Protein AF-0000000068842018 (afdb_homodimer)

Structure (mmCIF, N/CA/C/O backbone):
data_AF-0000000068842018-model_v1
#
loop_
_entity.id
_entity.type
_entity.pdbx_description
1 polymer 'Nudix hydrolase domain-containing protein'
#
loop_
_atom_site.group_PDB
_atom_site.id
_atom_site.type_symbol
_atom_site.label_atom_id
_atom_site.label_alt_id
_atom_site.label_comp_id
_atom_site.label_asym_id
_atom_site.label_entity_id
_atom_site.label_seq_id
_atom_site.pdbx_PDB_ins_code
_atom_site.Cartn_x
_atom_site.Cartn_y
_atom_site.Cartn_z
_atom_site.occupancy
_atom_site.B_iso_or_equiv
_atom_site.auth_seq_id
_atom_site.auth_comp_id
_atom_site.auth_asym_id
_atom_site.auth_atom_id
_atom_site.pdbx_PDB_model_num
ATOM 1 N N . MET A 1 1 ? 6.703 24.625 17.688 1 82.5 1 MET A N 1
ATOM 2 C CA . MET A 1 1 ? 7.137 23.875 16.5 1 82.5 1 MET A CA 1
ATOM 3 C C . MET A 1 1 ? 8.367 24.531 15.867 1 82.5 1 MET A C 1
ATOM 5 O O . MET A 1 1 ? 9.367 23.859 15.617 1 82.5 1 MET A O 1
ATOM 9 N N . HIS A 1 2 ? 8.383 25.844 15.82 1 83.31 2 HIS A N 1
ATOM 10 C CA . HIS A 1 2 ? 9.5 26.547 15.18 1 83.31 2 HIS A CA 1
ATOM 11 C C . HIS A 1 2 ? 10.789 26.375 15.984 1 83.31 2 HIS A C 1
ATOM 13 O O . HIS A 1 2 ? 11.852 26.125 15.414 1 83.31 2 HIS A O 1
ATOM 19 N N . SER A 1 3 ? 10.633 26.516 17.219 1 87.94 3 SER A N 1
ATOM 20 C CA . SER A 1 3 ? 11.805 26.359 18.062 1 87.94 3 SER A CA 1
ATOM 21 C C . SER A 1 3 ? 12.367 24.938 17.984 1 87.94 3 SER A C 1
ATOM 23 O O . SER A 1 3 ? 13.586 24.75 17.953 1 87.94 3 SER A O 1
ATOM 25 N N . ALA A 1 4 ? 11.531 23.984 17.969 1 87.69 4 ALA A N 1
ATOM 26 C CA . ALA A 1 4 ? 11.953 22.594 17.875 1 87.69 4 ALA A CA 1
ATOM 27 C C . ALA A 1 4 ? 12.664 22.328 16.547 1 87.69 4 ALA A C 1
ATOM 29 O O . ALA A 1 4 ? 13.711 21.672 16.516 1 87.69 4 ALA A O 1
ATOM 30 N N . LEU A 1 5 ? 12.195 22.875 15.523 1 88.38 5 LEU A N 1
ATOM 31 C CA . LEU A 1 5 ? 12.773 22.688 14.195 1 88.38 5 LEU A CA 1
ATOM 32 C C . LEU A 1 5 ? 14.18 23.281 14.133 1 88.38 5 LEU A C 1
ATOM 34 O O . LEU A 1 5 ? 15.086 22.672 13.547 1 88.38 5 LEU A O 1
ATOM 38 N N . GLN A 1 6 ? 14.281 24.422 14.75 1 88.69 6 GLN A N 1
ATOM 39 C CA . GLN A 1 6 ? 15.602 25.047 14.805 1 88.69 6 GLN A CA 1
ATOM 40 C C . GLN A 1 6 ? 16.578 24.188 15.594 1 88.69 6 GLN A C 1
ATOM 42 O O . GLN A 1 6 ? 17.734 24.016 15.195 1 88.69 6 GLN A O 1
ATOM 47 N N . ALA A 1 7 ? 16.047 23.703 16.656 1 91.25 7 ALA A N 1
ATOM 48 C CA . ALA A 1 7 ? 16.891 22.844 17.5 1 91.25 7 ALA A CA 1
ATOM 49 C C . ALA A 1 7 ? 17.312 21.578 16.75 1 91.25 7 ALA A C 1
ATOM 51 O O . ALA A 1 7 ? 18.453 21.141 16.859 1 91.25 7 ALA A O 1
ATOM 52 N N . TRP A 1 8 ? 16.469 21.047 16 1 90.06 8 TRP A N 1
ATOM 53 C CA . TRP A 1 8 ? 16.766 19.828 15.242 1 90.06 8 TRP A CA 1
ATOM 54 C C . TRP A 1 8 ? 17.766 20.109 14.125 1 90.06 8 TRP A C 1
ATOM 56 O O . TRP A 1 8 ? 18.688 19.344 13.906 1 90.06 8 TRP A O 1
ATOM 66 N N . GLU A 1 9 ? 17.547 21.172 13.477 1 88.31 9 GLU A N 1
ATOM 67 C CA . GLU A 1 9 ? 18.5 21.578 12.438 1 88.31 9 GLU A CA 1
ATOM 68 C C . GLU A 1 9 ? 19.891 21.781 13.023 1 88.31 9 GLU A C 1
ATOM 70 O O . GLU A 1 9 ? 20.875 21.344 12.438 1 88.31 9 GLU A O 1
ATOM 75 N N . GLY A 1 10 ? 19.922 22.438 14.086 1 89.69 10 GLY A N 1
ATOM 76 C CA . GLY A 1 10 ? 21.188 22.672 14.766 1 89.69 10 GLY A CA 1
ATOM 77 C C . GLY A 1 10 ? 21.859 21.391 15.211 1 89.69 10 GLY A C 1
ATOM 78 O O . GLY A 1 10 ? 23.094 21.312 15.25 1 89.69 10 GLY A O 1
ATOM 79 N N . ALA A 1 11 ? 21.078 20.391 15.523 1 93 11 ALA A N 1
ATOM 80 C CA . ALA A 1 11 ? 21.578 19.094 15.984 1 93 11 ALA A CA 1
ATOM 81 C C . ALA A 1 11 ? 21.969 18.203 14.805 1 93 11 ALA A C 1
ATOM 83 O O . ALA A 1 11 ? 22.359 17.047 14.984 1 93 11 ALA A O 1
ATOM 84 N N . GLY A 1 12 ? 21.719 18.688 13.586 1 91.38 12 GLY A N 1
ATOM 85 C CA . GLY A 1 12 ? 22.156 17.969 12.391 1 91.38 12 GLY A CA 1
ATOM 86 C C . GLY A 1 12 ? 21.125 17 11.867 1 91.38 12 GLY A C 1
ATOM 87 O O . GLY A 1 12 ? 21.453 16.125 11.047 1 91.38 12 GLY A O 1
ATOM 88 N N . LYS A 1 13 ? 20 17.141 12.477 1 92.38 13 LYS A N 1
ATOM 89 C CA . LYS A 1 13 ? 18.938 16.297 11.938 1 92.38 13 LYS A CA 1
ATOM 90 C C . LYS A 1 13 ? 18.562 16.734 10.523 1 92.38 13 LYS A C 1
ATOM 92 O O . LYS A 1 13 ? 18.562 17.922 10.211 1 92.38 13 LYS A O 1
ATOM 97 N N . ARG A 1 14 ? 18.266 15.773 9.641 1 93.19 14 ARG A N 1
ATOM 98 C CA . ARG A 1 14 ? 17.922 16.078 8.258 1 93.19 14 ARG A CA 1
ATOM 99 C C . ARG A 1 14 ? 16.453 15.789 7.977 1 93.19 14 ARG A C 1
ATOM 101 O O . ARG A 1 14 ? 15.781 16.578 7.301 1 93.19 14 ARG A O 1
ATOM 108 N N . GLY A 1 15 ? 15.922 14.703 8.484 1 95.75 15 GLY A N 1
ATOM 109 C CA . GLY A 1 15 ? 14.523 14.336 8.32 1 95.75 15 GLY A CA 1
ATOM 110 C C . GLY A 1 15 ? 13.773 14.25 9.641 1 95.75 15 GLY A C 1
ATOM 111 O O . GLY A 1 15 ? 14.25 13.617 10.586 1 95.75 15 GLY A O 1
ATOM 112 N N . VAL A 1 16 ? 12.641 14.922 9.703 1 95.19 16 VAL A N 1
ATOM 113 C CA . VAL A 1 16 ? 11.828 14.93 10.914 1 95.19 16 VAL A CA 1
ATOM 114 C C . VAL A 1 16 ? 10.477 14.258 10.641 1 95.19 16 VAL A C 1
ATOM 116 O O . VAL A 1 16 ? 9.82 14.562 9.641 1 95.19 16 VAL A O 1
ATOM 119 N N . TRP A 1 17 ? 10.148 13.344 11.531 1 95.81 17 TRP A N 1
ATOM 120 C CA . TRP A 1 17 ? 8.867 12.648 11.461 1 95.81 17 TRP A CA 1
ATOM 121 C C . TRP A 1 17 ? 7.938 13.102 12.586 1 95.81 17 TRP A C 1
ATOM 123 O O . TRP A 1 17 ? 8.359 13.234 13.734 1 95.81 17 TRP A O 1
ATOM 133 N N . LEU A 1 18 ? 6.734 13.391 12.219 1 96.25 18 LEU A N 1
ATOM 134 C CA . LEU A 1 18 ? 5.719 13.797 13.18 1 96.25 18 LEU A CA 1
ATOM 135 C C . LEU A 1 18 ? 4.473 12.922 13.055 1 96.25 18 LEU A C 1
ATOM 137 O O . LEU A 1 18 ? 3.795 12.953 12.023 1 96.25 18 LEU A O 1
ATOM 141 N N . ARG A 1 19 ? 4.211 12.18 14.086 1 97.19 19 ARG A N 1
ATOM 142 C CA . ARG A 1 19 ? 3.002 11.367 14.141 1 97.19 19 ARG A CA 1
ATOM 143 C C . ARG A 1 19 ? 1.928 12.031 14.992 1 97.19 19 ARG A C 1
ATOM 145 O O . ARG A 1 19 ? 2.129 12.266 16.188 1 97.19 19 ARG A O 1
ATOM 152 N N . LEU A 1 20 ? 0.824 12.305 14.391 1 97.25 20 LEU A N 1
ATOM 153 C CA . LEU A 1 20 ? -0.302 12.898 15.102 1 97.25 20 LEU A CA 1
ATOM 154 C C . LEU A 1 20 ? -1.456 11.914 15.219 1 97.25 20 LEU A C 1
ATOM 156 O O . LEU A 1 20 ? -2.039 11.508 14.211 1 97.25 20 LEU A O 1
ATOM 160 N N . PRO A 1 21 ? -1.79 11.516 16.469 1 97.19 21 PRO A N 1
ATOM 161 C CA . PRO A 1 21 ? -3.006 10.703 16.609 1 97.19 21 PRO A CA 1
ATOM 162 C C . PRO A 1 21 ? -4.246 11.414 16.062 1 97.19 21 PRO A C 1
ATOM 164 O O . PRO A 1 21 ? -4.266 12.641 15.961 1 97.19 21 PRO A O 1
ATOM 167 N N . ALA A 1 22 ? -5.195 10.617 15.734 1 95.62 22 ALA A N 1
ATOM 168 C CA . ALA A 1 22 ? -6.418 11.172 15.156 1 95.62 22 ALA A CA 1
ATOM 169 C C . ALA A 1 22 ? -7.016 12.234 16.078 1 95.62 22 ALA A C 1
ATOM 171 O O . ALA A 1 22 ? -7.566 13.234 15.602 1 95.62 22 ALA A O 1
ATOM 172 N N . GLU A 1 23 ? -6.863 12.117 17.344 1 96.38 23 GLU A N 1
ATOM 173 C CA . GLU A 1 23 ? -7.426 13.039 18.312 1 96.38 23 GLU A CA 1
ATOM 174 C C . GLU A 1 23 ? -6.688 14.375 18.297 1 96.38 23 GLU A C 1
ATOM 176 O O . GLU A 1 23 ? -7.191 15.375 18.812 1 96.38 23 GLU A O 1
ATOM 181 N N . ALA A 1 24 ? -5.582 14.422 17.672 1 97.12 24 ALA A N 1
ATOM 182 C CA . ALA A 1 24 ? -4.77 15.633 17.641 1 97.12 24 ALA A CA 1
ATOM 183 C C . ALA A 1 24 ? -4.938 16.359 16.297 1 97.12 24 ALA A C 1
ATOM 185 O O . ALA A 1 24 ? -4.047 17.094 15.875 1 97.12 24 ALA A O 1
ATOM 186 N N . HIS A 1 25 ? -6.082 16.172 15.68 1 96 25 HIS A N 1
ATOM 187 C CA . HIS A 1 25 ? -6.355 16.719 14.352 1 96 25 HIS A CA 1
ATOM 188 C C . HIS A 1 25 ? -6.25 18.234 14.352 1 96 25 HIS A C 1
ATOM 190 O O . HIS A 1 25 ? -5.922 18.828 13.32 1 96 25 HIS A O 1
ATOM 196 N N . ALA A 1 26 ? -6.383 18.891 15.461 1 95.94 26 ALA A N 1
ATOM 197 C CA . ALA A 1 26 ? -6.348 20.344 15.562 1 95.94 26 ALA A CA 1
ATOM 198 C C . ALA A 1 26 ? -4.941 20.875 15.305 1 95.94 26 ALA A C 1
ATOM 200 O O . ALA A 1 26 ? -4.766 22.062 15.023 1 95.94 26 ALA A O 1
ATOM 201 N N . TYR A 1 27 ? -3.957 20.031 15.359 1 96.06 27 TYR A N 1
ATOM 202 C CA . TYR A 1 27 ? -2.57 20.469 15.242 1 96.06 27 TYR A CA 1
ATOM 203 C C . TYR A 1 27 ? -2.07 20.312 13.812 1 96.06 27 TYR A C 1
ATOM 205 O O . TYR A 1 27 ? -0.955 20.734 13.492 1 96.06 27 TYR A O 1
ATOM 213 N N . VAL A 1 28 ? -2.898 19.719 12.938 1 97.38 28 VAL A N 1
ATOM 214 C CA . VAL A 1 28 ? -2.473 19.453 11.57 1 97.38 28 VAL A CA 1
ATOM 215 C C . VAL A 1 28 ? -2.174 20.766 10.859 1 97.38 28 VAL A C 1
ATOM 217 O O . VAL A 1 28 ? -1.152 20.891 10.18 1 97.38 28 VAL A O 1
ATOM 220 N N . ASP A 1 29 ? -3.033 21.766 11.047 1 95.88 29 ASP A N 1
ATOM 221 C CA . ASP A 1 29 ? -2.863 23.062 10.414 1 95.88 29 ASP A CA 1
ATOM 222 C C . ASP A 1 29 ? -1.514 23.672 10.781 1 95.88 29 ASP A C 1
ATOM 224 O O . ASP A 1 29 ? -0.748 24.078 9.898 1 95.88 29 ASP A O 1
ATOM 228 N N . ALA A 1 30 ? -1.205 23.688 12.008 1 95.62 30 ALA A N 1
ATOM 229 C CA . ALA A 1 30 ? 0.037 24.281 12.5 1 95.62 30 ALA A CA 1
ATOM 230 C C . ALA A 1 30 ? 1.251 23.516 11.961 1 95.62 30 ALA A C 1
ATOM 232 O O . ALA A 1 30 ? 2.26 24.125 11.602 1 95.62 30 ALA A O 1
ATOM 233 N N . ALA A 1 31 ? 1.196 22.219 11.93 1 96.31 31 ALA A N 1
ATOM 234 C CA . ALA A 1 31 ? 2.309 21.406 11.461 1 96.31 31 ALA A CA 1
ATOM 235 C C . ALA A 1 31 ? 2.602 21.672 9.992 1 96.31 31 ALA A C 1
ATOM 237 O O . ALA A 1 31 ? 3.756 21.875 9.609 1 96.31 31 ALA A O 1
ATOM 238 N N . VAL A 1 32 ? 1.537 21.672 9.203 1 96.25 32 VAL A N 1
ATOM 239 C CA . VAL A 1 32 ? 1.714 21.875 7.77 1 96.25 32 VAL A CA 1
ATOM 240 C C . VAL A 1 32 ? 2.201 23.297 7.512 1 96.25 32 VAL A C 1
ATOM 242 O O . VAL A 1 32 ? 3.062 23.516 6.66 1 96.25 32 VAL A O 1
ATOM 245 N N . ALA A 1 33 ? 1.687 24.219 8.25 1 94.06 33 ALA A N 1
ATOM 246 C CA . ALA A 1 33 ? 2.131 25.609 8.141 1 94.06 33 ALA A CA 1
ATOM 247 C C . ALA A 1 33 ? 3.613 25.734 8.484 1 94.06 33 ALA A C 1
ATOM 249 O O . ALA A 1 33 ? 4.305 26.609 7.953 1 94.06 33 ALA A O 1
ATOM 250 N N . ALA A 1 34 ? 4.09 24.844 9.312 1 94.38 34 ALA A N 1
ATOM 251 C CA . ALA A 1 34 ? 5.488 24.859 9.734 1 94.38 34 ALA A CA 1
ATOM 252 C C . ALA A 1 34 ? 6.371 24.141 8.719 1 94.38 34 ALA A C 1
ATOM 254 O O . ALA A 1 34 ? 7.578 23.984 8.93 1 94.38 34 ALA A O 1
ATOM 255 N N . GLY A 1 35 ? 5.746 23.594 7.668 1 93.94 35 GLY A N 1
ATOM 256 C CA . GLY A 1 35 ? 6.539 23.047 6.578 1 93.94 35 GLY A CA 1
ATO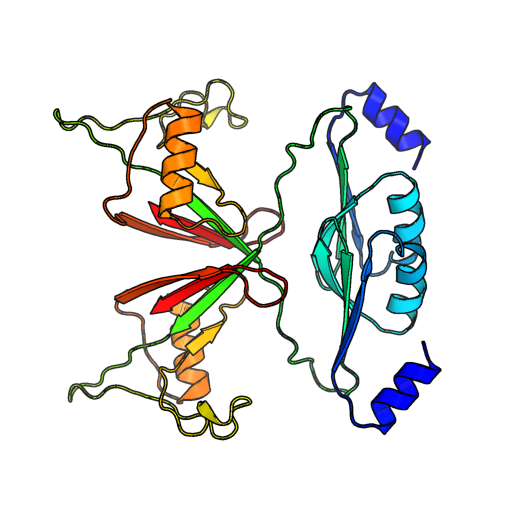M 257 C C . GLY A 1 35 ? 6.473 21.531 6.492 1 93.94 35 GLY A C 1
ATOM 258 O O . GLY A 1 35 ? 7.129 20.922 5.648 1 93.94 35 GLY A O 1
ATOM 259 N N . PHE A 1 36 ? 5.715 20.953 7.379 1 96.69 36 PHE A N 1
ATOM 260 C CA . PHE A 1 36 ? 5.551 19.5 7.285 1 96.69 36 PHE A CA 1
ATOM 261 C C . PHE A 1 36 ? 4.668 19.141 6.098 1 96.69 36 PHE A C 1
ATOM 263 O O . PHE A 1 36 ? 3.73 19.859 5.766 1 96.69 36 PHE A O 1
ATOM 270 N N . GLU A 1 37 ? 4.953 17.938 5.547 1 97 37 GLU A N 1
ATOM 271 C CA . GLU A 1 37 ? 4.18 17.391 4.438 1 97 37 GLU A CA 1
ATOM 272 C C . GLU A 1 37 ? 3.482 16.094 4.844 1 97 37 GLU A C 1
ATOM 274 O O . GLU A 1 37 ? 3.996 15.328 5.668 1 97 37 GLU A O 1
ATOM 279 N N . TYR A 1 38 ? 2.314 15.906 4.234 1 98.06 38 TYR A N 1
ATOM 280 C CA . TYR A 1 38 ? 1.652 14.625 4.449 1 98.06 38 TYR A CA 1
ATOM 281 C C . TYR A 1 38 ? 2.521 13.477 3.957 1 98.06 38 TYR A C 1
ATOM 283 O O . TYR A 1 38 ? 3.068 13.531 2.852 1 98.06 38 TYR A O 1
ATOM 291 N N . HIS A 1 39 ? 2.656 12.453 4.746 1 97.31 39 HIS A N 1
ATOM 292 C CA . HIS A 1 39 ? 3.328 11.234 4.316 1 97.31 39 HIS A CA 1
ATOM 293 C C . HIS A 1 39 ? 2.328 10.109 4.082 1 97.31 39 HIS A C 1
ATOM 295 O O . HIS A 1 39 ? 2.273 9.531 2.992 1 97.31 39 HIS A O 1
ATOM 301 N N . HIS A 1 40 ? 1.558 9.75 5.074 1 97.5 40 HIS A N 1
ATOM 302 C CA . HIS A 1 40 ? 0.47 8.781 4.996 1 97.5 40 HIS A CA 1
ATOM 303 C C . HIS A 1 40 ? -0.494 8.938 6.168 1 97.5 40 HIS A C 1
ATOM 305 O O . HIS A 1 40 ? -0.194 9.641 7.133 1 97.5 40 HIS A O 1
ATOM 311 N N . ALA A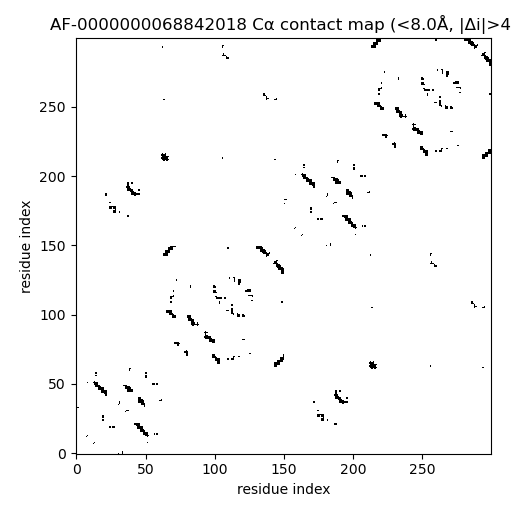 1 41 ? -1.629 8.25 6.004 1 97.75 41 ALA A N 1
ATOM 312 C CA . ALA A 1 41 ? -2.6 8.266 7.094 1 97.75 41 ALA A CA 1
ATOM 313 C C . ALA A 1 41 ? -3.301 6.918 7.227 1 97.75 41 ALA A C 1
ATOM 315 O O . ALA A 1 41 ? -3.418 6.176 6.25 1 97.75 41 ALA A O 1
ATOM 316 N N . THR A 1 42 ? -3.643 6.625 8.445 1 94.38 42 THR A N 1
ATOM 317 C CA . THR A 1 42 ? -4.574 5.559 8.797 1 94.38 42 THR A CA 1
ATOM 318 C C . THR A 1 42 ? -5.75 6.113 9.594 1 94.38 42 THR A C 1
ATOM 320 O O . THR A 1 42 ? -5.805 7.309 9.891 1 94.38 42 THR A O 1
ATOM 323 N N . ALA A 1 43 ? -6.633 5.238 9.945 1 91.62 43 ALA A N 1
ATOM 324 C CA . ALA A 1 43 ? -7.75 5.699 10.766 1 91.62 43 ALA A CA 1
ATOM 325 C C . ALA A 1 43 ? -7.258 6.25 12.102 1 91.62 43 ALA A C 1
ATOM 327 O O . ALA A 1 43 ? -7.879 7.148 12.672 1 91.62 43 ALA A O 1
ATOM 328 N N . GLY A 1 44 ? -6.09 5.875 12.5 1 92.94 44 GLY A N 1
ATOM 329 C CA . GLY A 1 44 ? -5.645 6.172 13.852 1 92.94 44 GLY A CA 1
ATOM 330 C C . GLY A 1 44 ? -4.707 7.363 13.922 1 92.94 44 GLY A C 1
ATOM 331 O O . GLY A 1 44 ? -4.543 7.965 14.984 1 92.94 44 GLY A O 1
ATOM 332 N N . TYR A 1 45 ? -4.133 7.621 12.773 1 97.06 45 TYR A N 1
ATOM 333 C CA . TYR A 1 45 ? -3.154 8.695 12.883 1 97.06 45 TYR A CA 1
ATOM 334 C C . TYR A 1 45 ? -2.809 9.266 11.516 1 97.06 45 TYR A C 1
ATOM 336 O O . TYR A 1 45 ? -3.111 8.656 10.484 1 97.06 45 TYR A O 1
ATOM 344 N N . LEU A 1 46 ? -2.303 10.414 11.547 1 98.06 46 LEU A N 1
ATOM 345 C CA . LEU A 1 46 ? -1.698 11.086 10.398 1 98.06 46 LEU A CA 1
ATOM 346 C C . LEU A 1 46 ? -0.193 11.242 10.594 1 98.06 46 LEU A C 1
ATOM 348 O O . LEU A 1 46 ? 0.255 11.75 11.617 1 98.06 46 LEU A O 1
ATOM 352 N N . GLN A 1 47 ? 0.59 10.75 9.617 1 98.25 47 GLN A N 1
ATOM 353 C CA . GLN A 1 47 ? 2.043 10.875 9.633 1 98.25 47 GLN A CA 1
ATOM 354 C C . GLN A 1 47 ? 2.514 12.008 8.734 1 98.25 47 GLN A C 1
ATOM 356 O O . GLN A 1 47 ? 2.125 12.078 7.562 1 98.25 47 GLN A O 1
ATOM 361 N N . LEU A 1 48 ? 3.344 12.891 9.289 1 97.88 48 LEU A N 1
ATOM 362 C CA . LEU A 1 48 ? 3.916 14 8.539 1 97.88 48 LEU A CA 1
ATOM 363 C C . LEU A 1 48 ? 5.441 13.945 8.555 1 97.88 48 LEU A C 1
ATOM 365 O O . LEU A 1 48 ? 6.031 13.32 9.445 1 97.88 48 LEU A O 1
ATOM 369 N N . THR A 1 49 ? 6.047 14.562 7.551 1 97.38 49 THR A N 1
ATOM 370 C CA . THR A 1 49 ? 7.504 14.617 7.492 1 97.38 49 THR A CA 1
ATOM 371 C C . THR A 1 49 ? 7.977 16 7.062 1 97.38 49 THR A C 1
ATOM 373 O O . THR A 1 49 ? 7.211 16.766 6.473 1 97.38 49 THR A O 1
ATOM 376 N N . ARG A 1 50 ? 9.172 16.25 7.418 1 96.06 50 ARG A N 1
ATOM 377 C CA . ARG A 1 50 ? 9.852 17.453 6.953 1 96.06 50 ARG A CA 1
ATOM 378 C C . ARG A 1 50 ? 11.328 17.203 6.703 1 96.06 50 ARG A C 1
ATOM 380 O O . ARG A 1 50 ? 12.039 16.734 7.594 1 96.06 50 ARG A O 1
ATOM 387 N N . TRP A 1 51 ? 11.695 17.328 5.516 1 95.88 51 TRP A N 1
ATOM 388 C CA . TRP A 1 51 ? 13.102 17.25 5.133 1 95.88 51 TRP A CA 1
ATOM 389 C C . TRP A 1 51 ? 13.766 18.625 5.234 1 95.88 51 TRP A C 1
ATOM 391 O O . TRP A 1 51 ? 13.344 19.578 4.566 1 95.88 51 TRP A O 1
ATOM 401 N N . LEU A 1 52 ? 14.773 18.812 6.031 1 94.25 52 LEU A N 1
ATOM 402 C CA . LEU A 1 52 ? 15.297 20.109 6.43 1 94.25 52 LEU A CA 1
ATOM 403 C C . LEU A 1 52 ? 16.312 20.625 5.41 1 94.25 52 LEU A C 1
ATOM 405 O O . LEU A 1 52 ? 16.312 21.812 5.082 1 94.25 52 LEU A O 1
ATOM 409 N N . PRO A 1 53 ? 17.141 19.75 4.859 1 92.75 53 PRO A N 1
ATOM 410 C CA . PRO A 1 53 ? 18.109 20.25 3.875 1 92.75 53 PRO A CA 1
ATOM 411 C C . PRO A 1 53 ? 17.453 20.703 2.576 1 92.75 53 PRO A C 1
ATOM 413 O O . PRO A 1 53 ? 16.328 20.281 2.262 1 92.75 53 PRO A O 1
ATOM 416 N N . PRO A 1 54 ? 18.109 21.516 1.87 1 91.38 54 PRO A N 1
ATOM 417 C CA . PRO A 1 54 ? 17.562 22.016 0.609 1 91.38 54 PRO A CA 1
ATOM 418 C C . PRO A 1 54 ? 17.75 21.047 -0.551 1 91.38 54 PRO A C 1
ATOM 420 O O . PRO A 1 54 ? 18.109 21.453 -1.658 1 91.38 54 PRO A O 1
ATOM 423 N N . THR A 1 55 ? 17.828 19.797 -0.295 1 92.69 55 THR A N 1
ATOM 424 C CA . THR A 1 55 ? 17.938 18.734 -1.283 1 92.69 55 THR A CA 1
ATOM 425 C C . THR A 1 55 ? 16.672 17.891 -1.305 1 92.69 55 THR A C 1
ATOM 427 O O . THR A 1 55 ? 15.875 17.922 -0.363 1 92.69 55 THR A O 1
ATOM 430 N N . PRO A 1 56 ? 16.484 17.266 -2.324 1 91.5 56 PRO A N 1
ATOM 431 C CA . PRO A 1 56 ? 15.312 16.391 -2.35 1 91.5 56 PRO A CA 1
ATOM 432 C C . PRO A 1 56 ? 15.312 15.383 -1.206 1 91.5 56 PRO A C 1
ATOM 434 O O . PRO A 1 56 ? 16.375 14.875 -0.819 1 91.5 56 PRO A O 1
ATOM 437 N N . SER A 1 57 ? 14.164 15.109 -0.752 1 92.94 57 SER A N 1
ATOM 438 C CA . SER A 1 57 ? 14.008 14.195 0.375 1 92.94 57 SER A CA 1
ATOM 439 C C . SER A 1 57 ? 14.211 12.742 -0.056 1 92.94 57 SER A C 1
ATOM 441 O O . SER A 1 57 ? 13.578 12.281 -1.006 1 92.94 57 SER A O 1
ATOM 443 N N . PRO A 1 58 ? 15.07 12.031 0.59 1 89.38 58 PRO A N 1
ATOM 444 C CA . PRO A 1 58 ? 15.203 10.602 0.328 1 89.38 58 PRO A CA 1
ATOM 445 C C . PRO A 1 58 ? 14.281 9.75 1.2 1 89.38 58 PRO A C 1
ATOM 447 O O . PRO A 1 58 ? 14.414 8.523 1.231 1 89.38 58 PRO A O 1
ATOM 450 N N . LEU A 1 59 ? 13.383 10.414 1.899 1 91.5 59 LEU A N 1
ATOM 451 C CA . LEU A 1 59 ? 12.523 9.656 2.795 1 91.5 59 LEU A CA 1
ATOM 452 C C . LEU A 1 59 ? 11.672 8.664 2.014 1 91.5 59 LEU A C 1
ATOM 454 O O . LEU A 1 59 ? 11.18 8.977 0.926 1 91.5 59 LEU A O 1
ATOM 458 N N . PRO A 1 60 ? 11.555 7.508 2.537 1 88.06 60 PRO A N 1
ATOM 459 C CA . PRO A 1 60 ? 10.805 6.484 1.808 1 88.06 60 PRO A CA 1
ATOM 460 C C . PRO A 1 60 ? 9.312 6.805 1.713 1 88.06 60 PRO A C 1
ATOM 462 O O . PRO A 1 60 ? 8.75 7.402 2.633 1 88.06 60 PRO A O 1
ATOM 465 N N . ARG A 1 61 ? 8.727 6.332 0.713 1 90.56 61 ARG A N 1
ATOM 466 C CA . ARG A 1 61 ? 7.289 6.473 0.518 1 90.56 61 ARG A CA 1
ATOM 467 C C . ARG A 1 61 ? 6.523 5.422 1.316 1 90.56 61 ARG A C 1
ATOM 469 O O . ARG A 1 61 ? 7.102 4.426 1.755 1 90.56 61 ARG A O 1
ATOM 476 N N . TYR A 1 62 ? 5.238 5.773 1.517 1 93.25 62 TYR A N 1
ATOM 477 C CA . TYR A 1 62 ? 4.352 4.754 2.068 1 93.25 62 TYR A CA 1
ATOM 478 C C . TYR A 1 62 ? 3.955 3.74 1.002 1 93.25 62 TYR A C 1
ATOM 480 O O . TYR A 1 62 ? 4.07 4.012 -0.196 1 93.25 62 TYR A O 1
ATOM 488 N N . ALA A 1 63 ? 3.52 2.6 1.447 1 93.69 63 ALA A N 1
ATOM 489 C CA . ALA A 1 63 ? 3.08 1.534 0.549 1 93.69 63 ALA A CA 1
ATOM 490 C C . ALA A 1 63 ? 1.913 1.996 -0.318 1 93.69 63 ALA A C 1
ATOM 492 O O . ALA A 1 63 ? 1.074 2.783 0.127 1 93.69 63 ALA A O 1
ATOM 493 N N . PHE A 1 64 ? 1.857 1.423 -1.528 1 94.06 64 PHE A N 1
ATOM 494 C CA . PHE A 1 64 ? 0.824 1.843 -2.467 1 94.06 64 PHE A CA 1
ATOM 495 C C . PHE A 1 64 ? 0.354 0.668 -3.316 1 94.06 64 PHE A C 1
ATOM 497 O O . PHE A 1 64 ? -0.024 0.846 -4.477 1 94.06 64 PHE A O 1
ATOM 504 N N . THR A 1 65 ? 0.474 -0.498 -2.811 1 94.81 65 THR A N 1
ATOM 505 C CA . THR A 1 65 ? 0.049 -1.687 -3.543 1 94.81 65 THR A CA 1
ATOM 506 C C . THR A 1 65 ? -0.92 -2.518 -2.707 1 94.81 65 THR A C 1
ATOM 508 O O . THR A 1 65 ? -0.647 -2.812 -1.541 1 94.81 65 THR A O 1
ATOM 511 N N . SER A 1 66 ? -2.02 -2.854 -3.26 1 95 66 SER A N 1
ATOM 512 C CA . SER A 1 66 ? -2.93 -3.816 -2.65 1 95 66 SER A CA 1
ATOM 513 C C . SER A 1 66 ? -2.619 -5.238 -3.111 1 95 66 SER A C 1
ATOM 515 O O . SER A 1 66 ? -2.035 -5.438 -4.18 1 95 66 SER A O 1
ATOM 517 N N . VAL A 1 67 ? -2.971 -6.145 -2.285 1 94.56 67 VAL A N 1
ATOM 518 C CA . VAL A 1 67 ? -2.795 -7.547 -2.646 1 94.56 67 VAL A CA 1
ATOM 519 C C . VAL A 1 67 ? -4.16 -8.227 -2.75 1 94.56 67 VAL A C 1
ATOM 521 O O . VAL A 1 67 ? -4.926 -8.25 -1.785 1 94.56 67 VAL A O 1
ATOM 524 N N . GLY A 1 68 ? -4.477 -8.719 -3.912 1 95.19 68 GLY A N 1
ATOM 525 C CA . GLY A 1 68 ? -5.656 -9.539 -4.152 1 95.19 68 GLY A CA 1
ATOM 526 C C . GLY A 1 68 ? -5.324 -10.992 -4.449 1 95.19 68 GLY A C 1
ATOM 527 O O . GLY A 1 68 ? -4.219 -11.297 -4.898 1 95.19 68 GLY A O 1
ATOM 528 N N . VAL A 1 69 ? -6.332 -11.797 -4.199 1 95.56 69 VAL A N 1
ATOM 529 C CA . VAL A 1 69 ? -6.121 -13.211 -4.461 1 95.56 69 VAL A CA 1
ATOM 530 C C . VAL A 1 69 ? -7.336 -13.797 -5.18 1 95.56 69 VAL A C 1
ATOM 532 O O . VAL A 1 69 ? -8.453 -13.289 -5.031 1 95.56 69 VAL A O 1
ATOM 535 N N . GLY A 1 70 ? -7.098 -14.781 -5.973 1 95.25 70 GLY A N 1
ATOM 536 C CA . GLY A 1 70 ? -8.102 -15.664 -6.539 1 95.25 70 GLY A CA 1
ATOM 537 C C . GLY A 1 70 ? -7.781 -17.141 -6.344 1 95.25 70 GLY A C 1
ATOM 538 O O . GLY A 1 70 ? -6.629 -17.547 -6.492 1 95.25 70 GLY A O 1
ATOM 539 N N . GLY A 1 71 ? -8.828 -17.781 -5.949 1 95.5 71 GLY A N 1
ATOM 540 C CA . GLY A 1 71 ? -8.609 -19.203 -5.695 1 95.5 71 GLY A CA 1
ATOM 541 C C . GLY A 1 71 ? -9.117 -20.094 -6.816 1 95.5 71 GLY A C 1
ATOM 542 O O . GLY A 1 71 ? -10.312 -20.078 -7.133 1 95.5 71 GLY A O 1
ATOM 543 N N . VAL A 1 72 ? -8.234 -20.828 -7.414 1 95.88 72 VAL A N 1
ATOM 544 C CA . VAL A 1 72 ? -8.641 -21.953 -8.242 1 95.88 72 VAL A CA 1
ATOM 545 C C . VAL A 1 72 ? -8.828 -23.188 -7.375 1 95.88 72 VAL A C 1
ATOM 547 O O . VAL A 1 72 ? -7.848 -23.812 -6.949 1 95.88 72 VAL A O 1
ATOM 550 N N . VAL A 1 73 ? -10.023 -23.484 -7.141 1 95.69 73 VAL A N 1
ATOM 551 C CA . VAL A 1 73 ? -10.352 -24.625 -6.297 1 95.69 73 VAL A CA 1
ATOM 552 C C . VAL A 1 73 ? -10.875 -25.781 -7.16 1 95.69 73 VAL A C 1
ATOM 554 O O . VAL A 1 73 ? -11.875 -25.625 -7.859 1 95.69 73 VAL A O 1
ATOM 557 N N . VAL A 1 74 ? -10.148 -26.891 -7.082 1 94.56 74 VAL A N 1
ATOM 558 C CA . VAL A 1 74 ? -10.492 -28.047 -7.902 1 94.56 74 VAL A CA 1
ATOM 559 C C . VAL A 1 74 ? -10.852 -29.234 -7 1 94.56 74 VAL A C 1
ATOM 561 O O . VAL A 1 74 ? -10.164 -29.5 -6.016 1 94.56 74 VAL A O 1
ATOM 564 N N . ASN A 1 75 ? -11.977 -29.875 -7.355 1 91.75 75 ASN A N 1
ATOM 565 C CA . ASN A 1 75 ? -12.352 -31.062 -6.586 1 91.75 75 ASN A CA 1
ATOM 566 C C . ASN A 1 75 ? -11.812 -32.344 -7.223 1 91.75 75 ASN A C 1
ATOM 568 O O . ASN A 1 75 ? -11.055 -32.281 -8.195 1 91.75 75 ASN A O 1
ATOM 572 N N . GLY A 1 76 ? -12.188 -33.469 -6.562 1 92.06 76 GLY A N 1
ATOM 573 C CA . GLY A 1 76 ? -11.703 -34.75 -7.012 1 92.06 76 GLY A CA 1
ATOM 574 C C . GLY A 1 76 ? -12.164 -35.125 -8.414 1 92.06 76 GLY A C 1
ATOM 575 O O . GLY A 1 76 ? -11.578 -35.969 -9.062 1 92.06 76 GLY A O 1
ATOM 576 N N . LYS A 1 77 ? -13.172 -34.531 -8.953 1 95.5 77 LYS A N 1
ATOM 577 C CA . LYS A 1 77 ? -13.711 -34.781 -10.281 1 95.5 77 LYS A CA 1
ATOM 578 C C . LYS A 1 77 ? -13.141 -33.812 -11.305 1 95.5 77 LYS A C 1
ATOM 580 O O . LYS A 1 77 ? -13.641 -33.719 -12.43 1 95.5 77 LYS A O 1
ATOM 585 N N . ARG A 1 78 ? -12.219 -32.906 -10.859 1 93.75 78 ARG A N 1
ATOM 586 C CA . ARG A 1 78 ? -11.531 -31.938 -11.695 1 93.75 78 ARG A CA 1
ATOM 587 C C . ARG A 1 78 ? -12.469 -30.812 -12.109 1 93.75 78 ARG A C 1
ATOM 589 O O . ARG A 1 78 ? -12.359 -30.281 -13.211 1 93.75 78 ARG A O 1
ATOM 596 N N . GLU A 1 79 ? -13.414 -30.547 -11.258 1 94.25 79 GLU A N 1
ATOM 597 C CA . GLU A 1 79 ? -14.297 -29.406 -11.453 1 94.25 79 GLU A CA 1
ATOM 598 C C . GLU A 1 79 ? -13.766 -28.172 -10.727 1 94.25 79 GLU A C 1
ATOM 600 O O . GLU A 1 79 ? -13.234 -28.281 -9.625 1 94.25 79 GLU A O 1
ATOM 605 N N . VAL A 1 80 ? -13.969 -27.016 -11.383 1 94.88 80 VAL A N 1
ATOM 606 C CA . VAL A 1 80 ? -13.461 -25.766 -10.844 1 94.88 80 VAL A CA 1
ATOM 607 C C . VAL A 1 80 ? -14.594 -24.984 -10.188 1 94.88 80 VAL A C 1
ATOM 609 O O . VAL A 1 80 ? -15.664 -24.828 -10.781 1 94.88 80 VAL A O 1
ATOM 612 N N . LEU A 1 81 ? -14.336 -24.516 -8.984 1 94.56 81 LEU A N 1
ATOM 613 C CA . LEU A 1 81 ? -15.312 -23.719 -8.234 1 94.56 81 LEU A CA 1
ATOM 614 C C . LEU A 1 81 ? -15.344 -22.281 -8.734 1 94.56 81 LEU A C 1
ATOM 616 O O . LEU A 1 81 ? -14.305 -21.609 -8.781 1 94.56 81 LEU A O 1
ATOM 620 N N . MET A 1 82 ? -16.453 -21.891 -9.148 1 94.31 82 MET A N 1
ATOM 621 C CA . MET A 1 82 ? -16.641 -20.516 -9.617 1 94.31 82 MET A CA 1
ATOM 622 C C . MET A 1 82 ? -17.781 -19.828 -8.859 1 94.31 82 MET A C 1
ATOM 624 O O . MET A 1 82 ? -18.625 -20.5 -8.258 1 94.31 82 MET A O 1
ATOM 628 N N . VAL A 1 83 ? -17.719 -18.469 -8.891 1 92.88 83 VAL A N 1
ATOM 629 C CA . VAL A 1 83 ? -18.766 -17.703 -8.227 1 92.88 83 VAL A CA 1
ATOM 630 C C . VAL A 1 83 ? -19.359 -16.703 -9.203 1 92.88 83 VAL A C 1
ATOM 632 O O . VAL A 1 83 ? -18.703 -16.281 -10.156 1 92.88 83 VAL A O 1
ATOM 635 N N . GLN A 1 84 ? -20.531 -16.469 -9.047 1 87.88 84 GLN A N 1
ATOM 636 C CA . GLN A 1 84 ? -21.219 -15.445 -9.812 1 87.88 84 GLN A CA 1
ATOM 637 C C . GLN A 1 84 ? -21.781 -14.359 -8.898 1 87.88 84 GLN A C 1
ATOM 639 O O . GLN A 1 84 ? -22.312 -14.656 -7.824 1 87.88 84 GLN A O 1
ATOM 644 N N . GLU A 1 85 ? -21.453 -13.125 -9.242 1 75.31 85 GLU A N 1
ATOM 645 C CA . GLU A 1 85 ? -22 -12.023 -8.453 1 75.31 85 GLU A CA 1
ATOM 646 C C . GLU A 1 85 ? -23.453 -11.75 -8.805 1 75.31 85 GLU A C 1
ATOM 648 O O . GLU A 1 85 ? -23.828 -11.711 -9.984 1 75.31 85 GLU A O 1
ATOM 653 N N . ARG A 1 86 ? -24.219 -11.812 -7.703 1 70.38 86 ARG A N 1
ATOM 654 C CA . ARG A 1 86 ? -25.625 -11.531 -7.934 1 70.38 86 ARG A CA 1
ATOM 655 C C . ARG A 1 86 ? -25.828 -10.078 -8.344 1 70.38 86 ARG A C 1
ATOM 657 O O . ARG A 1 86 ? -26.594 -9.789 -9.273 1 70.38 86 ARG A O 1
ATOM 664 N N . VAL A 1 87 ? -25.172 -9.219 -7.613 1 63.12 87 VAL A N 1
ATOM 665 C CA . VAL A 1 87 ? -25.312 -7.793 -7.906 1 63.12 87 VAL A CA 1
ATOM 666 C C . VAL A 1 87 ? -23.938 -7.207 -8.25 1 63.12 87 VAL A C 1
ATOM 668 O O . VAL A 1 87 ? -23 -7.332 -7.469 1 63.12 87 VAL A O 1
ATOM 671 N N . SER A 1 88 ? -23.625 -7.102 -9.484 1 60.62 88 SER A N 1
ATOM 672 C CA . SER A 1 88 ? -22.344 -6.52 -9.891 1 60.62 88 SER A CA 1
ATOM 673 C C . SER A 1 88 ? -22.5 -5.035 -10.195 1 60.62 88 SER A C 1
ATOM 675 O O . SER A 1 88 ? -23.5 -4.605 -10.766 1 60.62 88 SER A O 1
ATOM 677 N N . PRO A 1 89 ? -21.625 -4.254 -9.641 1 57.16 89 PRO A N 1
ATOM 678 C CA . PRO A 1 89 ? -21.688 -2.85 -10.055 1 57.16 89 PRO A CA 1
ATOM 679 C C . PRO A 1 89 ? -21.547 -2.672 -11.57 1 57.16 89 PRO A C 1
ATOM 681 O O . PRO A 1 89 ? -21.984 -1.658 -12.117 1 57.16 89 PRO A O 1
ATOM 684 N N . SER A 1 90 ? -20.875 -3.582 -12.188 1 61.16 90 SER A N 1
ATOM 685 C CA . SER A 1 90 ? -20.75 -3.52 -13.641 1 61.16 90 SER A CA 1
ATOM 686 C C . SER A 1 90 ? -21.734 -4.461 -14.32 1 61.16 90 SER A C 1
ATOM 688 O O . SER A 1 90 ? -21.719 -5.668 -14.07 1 61.16 90 SER A O 1
ATOM 690 N N . LYS A 1 91 ? -22.734 -3.842 -14.984 1 61.25 91 LYS A N 1
ATOM 691 C CA . LYS A 1 91 ? -23.703 -4.621 -15.758 1 61.25 91 LYS A CA 1
ATOM 692 C C . LYS A 1 91 ? -23.016 -5.723 -16.562 1 61.25 91 LYS A C 1
ATOM 694 O O . LYS A 1 91 ? -23.562 -6.812 -16.719 1 61.25 91 LYS A O 1
ATOM 699 N N . ARG A 1 92 ? -21.812 -5.324 -17.031 1 59.25 92 ARG A N 1
ATOM 700 C CA . ARG A 1 92 ? -21.094 -6.254 -17.906 1 59.25 92 ARG A CA 1
ATOM 701 C C . ARG A 1 92 ? -20.641 -7.484 -17.141 1 59.25 92 ARG A C 1
ATOM 703 O O . ARG A 1 92 ? -20.438 -8.555 -17.719 1 59.25 92 ARG A O 1
ATOM 710 N N . MET A 1 93 ? -20.484 -7.27 -15.891 1 62.62 93 MET A N 1
ATOM 711 C CA . MET A 1 93 ? -19.984 -8.375 -15.078 1 62.62 93 MET A CA 1
ATOM 712 C C . MET A 1 93 ? -21.125 -9.133 -14.422 1 62.62 93 MET A C 1
ATOM 714 O O . MET A 1 93 ? -20.906 -10.156 -13.766 1 62.62 93 MET A O 1
ATOM 718 N N . GLN A 1 94 ? -22.234 -8.539 -14.656 1 66.31 94 GLN A N 1
ATOM 719 C CA . GLN A 1 94 ? -23.406 -9.242 -14.117 1 66.31 94 GLN A CA 1
ATOM 720 C C . GLN A 1 94 ? -23.578 -10.602 -14.773 1 66.31 94 GLN A C 1
ATOM 722 O O . GLN A 1 94 ? -23.609 -10.703 -16 1 66.31 94 GLN A O 1
ATOM 727 N N . GLY A 1 95 ? -23.5 -11.508 -13.93 1 69.12 95 GLY A N 1
ATOM 728 C CA . GLY A 1 95 ? -23.703 -12.867 -14.398 1 69.12 95 GLY A CA 1
ATOM 729 C C . GLY A 1 95 ? -22.422 -13.547 -14.828 1 69.12 95 GLY A C 1
ATOM 730 O O . GLY A 1 95 ? -22.438 -14.695 -15.273 1 69.12 95 GLY A O 1
ATOM 731 N N . SER A 1 96 ? -21.375 -12.781 -14.688 1 81.56 96 SER A N 1
ATOM 732 C CA . SER A 1 96 ? -20.109 -13.383 -15.117 1 81.56 96 SER A CA 1
ATOM 733 C C . SER A 1 96 ? -19.516 -14.258 -14.016 1 81.56 96 SER A C 1
ATOM 735 O O . SER A 1 96 ? -19.672 -13.961 -12.836 1 81.56 96 SER A O 1
ATOM 737 N N . TRP A 1 97 ? -19.016 -15.367 -14.469 1 89 97 TRP A N 1
ATOM 738 C CA . TRP A 1 97 ? -18.328 -16.297 -13.57 1 89 97 TRP A CA 1
ATOM 739 C C . TRP A 1 97 ? -16.922 -15.828 -13.266 1 89 97 TRP A C 1
ATOM 741 O O . TRP A 1 97 ? -16.219 -15.336 -14.156 1 89 97 TRP A O 1
ATOM 751 N N . LYS A 1 98 ? -16.609 -15.922 -11.977 1 91.69 98 LYS A N 1
ATOM 752 C CA . LYS A 1 98 ? -15.258 -15.562 -11.578 1 91.69 98 LYS A CA 1
ATOM 753 C C . LYS A 1 98 ? -14.719 -16.531 -10.531 1 91.69 98 LYS A C 1
ATOM 755 O O . LYS A 1 98 ? -15.477 -17.328 -9.961 1 91.69 98 LYS A O 1
ATOM 760 N N . LEU A 1 99 ? -13.438 -16.469 -10.344 1 94.88 99 LEU A N 1
ATOM 761 C CA . LEU A 1 99 ? -12.844 -17.203 -9.234 1 94.88 99 LEU A CA 1
ATOM 762 C C . LEU A 1 99 ? -13.203 -16.562 -7.898 1 94.88 99 LEU A C 1
ATOM 764 O O . LEU A 1 99 ? -13.297 -15.336 -7.801 1 94.88 99 LEU A O 1
ATOM 768 N N . PRO A 1 100 ? -13.5 -17.406 -6.926 1 95.81 100 PRO A N 1
ATOM 769 C CA . PRO A 1 100 ? -13.617 -16.781 -5.605 1 95.81 100 PRO A CA 1
ATOM 770 C C . PRO A 1 100 ? -12.344 -16.062 -5.18 1 95.81 100 PRO A C 1
ATOM 772 O O . PRO A 1 100 ? -11.234 -16.531 -5.465 1 95.81 100 PRO A O 1
ATOM 775 N N . GLY A 1 101 ? -12.445 -14.977 -4.559 1 95.06 101 GLY A N 1
ATOM 776 C CA . GLY A 1 101 ? -11.273 -14.211 -4.16 1 95.06 101 GLY A CA 1
ATOM 777 C C . GLY A 1 101 ? -11.617 -12.883 -3.52 1 95.06 101 GLY A C 1
ATOM 778 O O . GLY A 1 101 ? -12.781 -12.617 -3.213 1 95.06 101 GLY A O 1
ATOM 779 N N . GLY A 1 102 ? -10.57 -12.133 -3.244 1 94.06 102 GLY A N 1
ATOM 780 C CA . GLY A 1 102 ? -10.711 -10.836 -2.602 1 94.06 102 GLY A CA 1
ATOM 781 C C . GLY A 1 102 ? -9.375 -10.219 -2.217 1 94.06 102 GLY A C 1
ATOM 782 O O . GLY A 1 102 ? -8.336 -10.586 -2.764 1 94.06 102 GLY A O 1
ATOM 783 N N . LEU A 1 103 ? -9.492 -9.289 -1.312 1 94.12 103 LEU A N 1
ATOM 784 C CA . LEU A 1 103 ? -8.297 -8.547 -0.906 1 94.12 103 LEU A CA 1
ATOM 785 C C . LEU A 1 103 ? -7.715 -9.117 0.381 1 94.12 103 LEU A C 1
ATOM 787 O O . LEU A 1 103 ? -8.461 -9.531 1.274 1 94.12 103 LEU A O 1
ATOM 791 N N . ALA A 1 104 ? -6.41 -9.062 0.374 1 93.94 104 ALA A N 1
ATOM 792 C CA . ALA A 1 104 ? -5.727 -9.461 1.603 1 93.94 104 ALA A CA 1
ATOM 793 C C . ALA A 1 104 ? -5.934 -8.422 2.703 1 93.94 104 ALA A C 1
ATOM 795 O O . ALA A 1 104 ? -5.953 -7.219 2.434 1 93.94 104 ALA A O 1
ATOM 796 N N . GLU A 1 105 ? -6.043 -8.898 3.963 1 92.44 105 GLU A N 1
ATOM 797 C CA . GLU A 1 105 ? -6.051 -8.039 5.141 1 92.44 105 GLU A CA 1
ATOM 798 C C . GLU A 1 105 ? -4.645 -7.855 5.703 1 92.44 105 GLU A C 1
ATOM 800 O O . GLU A 1 105 ? -3.766 -8.695 5.473 1 92.44 105 GLU A O 1
ATOM 805 N N . PRO A 1 106 ? -4.445 -6.773 6.41 1 90.25 106 PRO A N 1
ATOM 806 C CA . PRO A 1 106 ? -3.121 -6.586 7.008 1 90.25 106 PRO A CA 1
ATOM 807 C C . PRO A 1 106 ? -2.668 -7.789 7.832 1 90.25 106 PRO A C 1
ATOM 809 O O . PRO A 1 10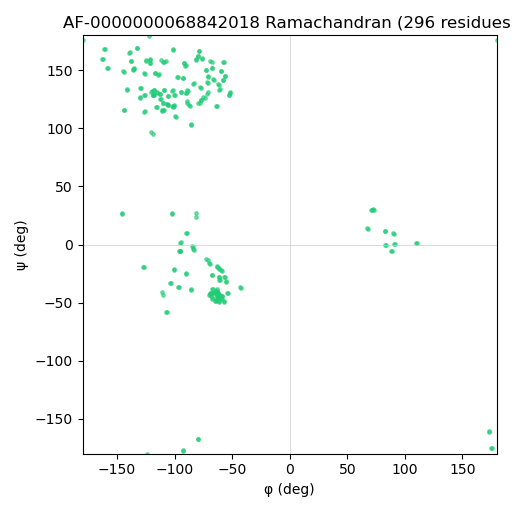6 ? -3.426 -8.289 8.672 1 90.25 106 PRO A O 1
ATOM 8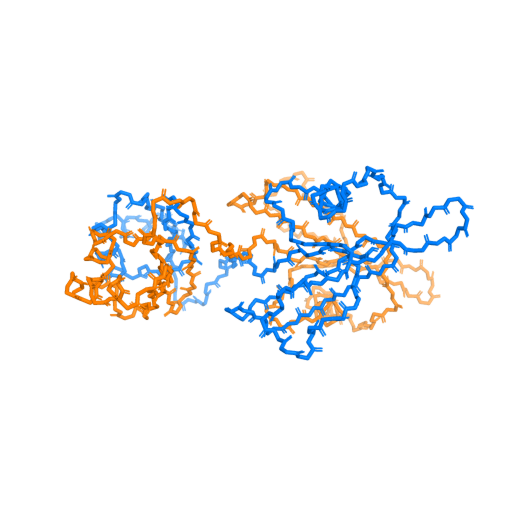12 N N . GLY A 1 107 ? -1.444 -8.242 7.52 1 90.69 107 GLY A N 1
ATOM 813 C CA . GLY A 1 107 ? -0.866 -9.336 8.281 1 90.69 107 GLY A CA 1
ATOM 814 C C . GLY A 1 107 ? -1.235 -10.703 7.734 1 90.69 107 GLY A C 1
ATOM 815 O O . GLY A 1 107 ? -0.753 -11.727 8.227 1 90.69 107 GLY A O 1
ATOM 816 N N . GLU A 1 108 ? -2.061 -10.82 6.773 1 91.75 108 GLU A N 1
ATOM 817 C CA . GLU A 1 108 ? -2.494 -12.094 6.195 1 91.75 108 GLU A CA 1
ATOM 818 C C . GLU A 1 108 ? -1.566 -12.523 5.062 1 91.75 108 GLU A C 1
ATOM 820 O O . GLU A 1 108 ? -1.276 -11.742 4.156 1 91.75 108 GLU A O 1
ATOM 825 N N . ASP A 1 109 ? -1.196 -13.812 5.172 1 91.5 109 ASP A N 1
ATOM 826 C CA . ASP A 1 109 ? -0.476 -14.383 4.035 1 91.5 109 ASP A CA 1
ATOM 827 C C . ASP A 1 109 ? -1.437 -14.766 2.914 1 91.5 109 ASP A C 1
ATOM 829 O O . ASP A 1 109 ? -2.637 -14.93 3.146 1 91.5 109 ASP A O 1
ATOM 833 N N . PHE A 1 110 ? -0.835 -14.93 1.725 1 91.31 110 PHE A N 1
ATOM 834 C CA . PHE A 1 110 ? -1.653 -15.281 0.571 1 91.31 110 PHE A CA 1
ATOM 835 C C . PHE A 1 110 ? -2.488 -16.531 0.861 1 91.31 110 PHE A C 1
ATOM 837 O O . PHE A 1 110 ? -3.66 -16.594 0.485 1 91.31 110 PHE A O 1
ATOM 844 N N . ALA A 1 111 ? -1.81 -17.469 1.508 1 92.75 111 ALA A N 1
ATOM 845 C CA . ALA A 1 111 ? -2.477 -18.734 1.768 1 92.75 111 ALA A CA 1
ATOM 846 C C . ALA A 1 111 ? -3.691 -18.547 2.672 1 92.75 111 ALA A C 1
ATOM 848 O O . ALA A 1 111 ? -4.766 -19.094 2.4 1 92.75 111 ALA A O 1
ATOM 849 N N . ALA A 1 112 ? -3.477 -17.734 3.689 1 94.94 112 ALA A N 1
ATOM 850 C CA . ALA A 1 112 ? -4.574 -17.453 4.613 1 94.94 112 ALA A CA 1
ATOM 851 C C . ALA A 1 112 ? -5.676 -16.656 3.926 1 94.94 112 ALA A C 1
ATOM 853 O O . ALA A 1 112 ? -6.863 -16.906 4.141 1 94.94 112 ALA A O 1
ATOM 854 N N . THR A 1 113 ? -5.305 -15.719 3.148 1 95.25 113 THR A N 1
ATOM 855 C CA . THR A 1 113 ? -6.262 -14.852 2.469 1 95.25 113 THR A CA 1
ATOM 856 C C . THR A 1 113 ? -7.16 -15.656 1.541 1 95.25 113 THR A C 1
ATOM 858 O O . THR A 1 113 ? -8.391 -15.547 1.605 1 95.25 113 THR A O 1
ATOM 861 N N . VAL A 1 114 ? -6.594 -16.469 0.75 1 95.62 114 VAL A N 1
ATOM 862 C CA . VAL A 1 114 ? -7.387 -17.188 -0.244 1 95.62 114 VAL A CA 1
ATOM 863 C C . VAL A 1 114 ? -8.297 -18.203 0.449 1 95.62 114 VAL A C 1
ATOM 865 O O . VAL A 1 114 ? -9.445 -18.406 0.044 1 95.62 114 VAL A O 1
ATOM 868 N N . ALA A 1 115 ? -7.738 -18.859 1.431 1 96.56 115 ALA A N 1
ATOM 869 C CA . ALA A 1 115 ? -8.562 -19.812 2.172 1 96.56 115 ALA A CA 1
ATOM 870 C C . ALA A 1 115 ? -9.773 -19.125 2.789 1 96.56 115 ALA A C 1
ATOM 872 O O . ALA A 1 115 ? -10.891 -19.625 2.711 1 96.56 115 ALA A O 1
ATOM 873 N N . ARG A 1 116 ? -9.539 -17.969 3.377 1 96.38 116 ARG A N 1
ATOM 874 C CA . ARG A 1 116 ? -10.633 -17.219 3.994 1 96.38 116 ARG A CA 1
ATOM 875 C C . ARG A 1 116 ? -11.641 -16.766 2.949 1 96.38 116 ARG A C 1
ATOM 877 O O . ARG A 1 116 ? -12.852 -16.938 3.127 1 96.38 116 ARG A O 1
ATOM 884 N N . GLU A 1 117 ? -11.195 -16.172 1.874 1 95.94 117 GLU A N 1
ATOM 885 C CA . GLU A 1 117 ? -12.062 -15.633 0.831 1 95.94 117 GLU A CA 1
ATOM 886 C C . GLU A 1 117 ? -12.914 -16.734 0.204 1 95.94 117 GLU A C 1
ATOM 888 O O . GLU A 1 117 ? -14.094 -16.531 -0.088 1 95.94 117 GLU A O 1
ATOM 893 N N . VAL A 1 118 ? -12.367 -17.906 -0.099 1 96.19 118 VAL A N 1
ATOM 894 C CA . VAL A 1 118 ? -13.094 -19.031 -0.667 1 96.19 118 VAL A CA 1
ATOM 895 C C . VAL A 1 118 ? -14.188 -19.484 0.302 1 96.19 118 VAL A C 1
ATOM 897 O O . VAL A 1 118 ? -15.336 -19.688 -0.099 1 96.19 118 VAL A O 1
ATOM 900 N N . ALA A 1 119 ? -13.797 -19.578 1.564 1 96.94 119 ALA A N 1
ATOM 901 C CA . ALA A 1 119 ? -14.766 -19.984 2.576 1 96.94 119 ALA A CA 1
ATOM 902 C C . ALA A 1 119 ? -15.898 -18.969 2.695 1 96.94 119 ALA A C 1
ATOM 904 O O . ALA A 1 119 ? -17.062 -19.344 2.76 1 96.94 119 ALA A O 1
ATOM 905 N N . GLU A 1 120 ? -15.562 -17.703 2.762 1 95.19 120 GLU A N 1
ATOM 906 C CA . GLU A 1 120 ? -16.547 -16.641 2.934 1 95.19 120 GLU A CA 1
ATOM 907 C C . GLU A 1 120 ? -17.516 -16.594 1.759 1 95.19 120 GLU A C 1
ATOM 909 O O . GLU A 1 120 ? -18.734 -16.438 1.953 1 95.19 120 GLU A O 1
ATOM 914 N N . GLU A 1 121 ? -17.047 -16.75 0.542 1 94 121 GLU A N 1
ATOM 915 C CA . GLU A 1 121 ? -17.875 -16.531 -0.641 1 94 121 GLU A CA 1
ATOM 916 C C . GLU A 1 121 ? -18.578 -17.828 -1.057 1 94 121 GLU A C 1
ATOM 918 O O . GLU A 1 121 ? -19.609 -17.781 -1.745 1 94 121 GLU A O 1
ATOM 923 N N . THR A 1 122 ? -18.047 -19.031 -0.717 1 95.06 122 THR A N 1
ATOM 924 C CA . THR A 1 122 ? -18.578 -20.266 -1.29 1 95.06 122 THR A CA 1
ATOM 925 C C . THR A 1 122 ? -18.922 -21.266 -0.193 1 95.06 122 THR A C 1
ATOM 927 O O . THR A 1 122 ? -19.609 -22.25 -0.447 1 95.06 122 THR A O 1
ATOM 930 N N . GLY A 1 123 ? -18.359 -21.078 1.012 1 96 123 GLY A N 1
ATOM 931 C CA . GLY A 1 123 ? -18.562 -22.016 2.104 1 96 123 GLY A CA 1
ATOM 932 C C . GLY A 1 123 ? -17.625 -23.203 2.047 1 96 123 GLY A C 1
ATOM 933 O O . GLY A 1 123 ? -17.656 -24.078 2.92 1 96 123 GLY A O 1
ATOM 934 N N . 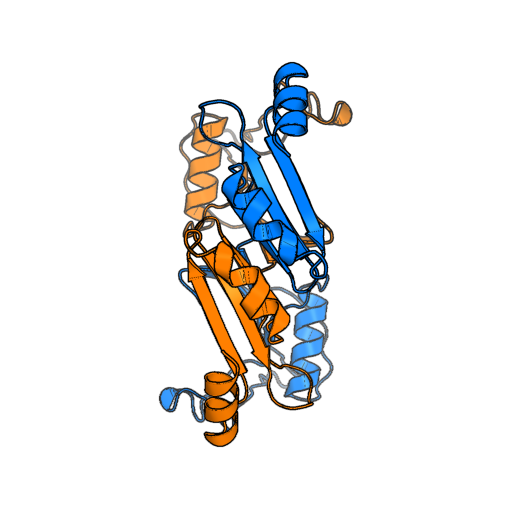VAL A 1 124 ? -16.812 -23.25 1.087 1 95.44 124 VAL A N 1
ATOM 935 C CA . VAL A 1 124 ? -15.906 -24.375 0.892 1 95.44 124 VAL A CA 1
ATOM 936 C C . VAL A 1 124 ? -14.594 -24.109 1.622 1 95.44 124 VAL A C 1
ATOM 938 O O . VAL A 1 124 ? -14.016 -23.031 1.499 1 95.44 124 VAL A O 1
ATOM 941 N N . ARG A 1 125 ? -14.125 -25.078 2.416 1 94.81 125 ARG A N 1
ATOM 942 C CA . ARG A 1 125 ? -12.82 -25 3.068 1 94.81 125 ARG A CA 1
ATOM 943 C C . ARG A 1 125 ? -11.719 -25.578 2.182 1 94.81 125 ARG A C 1
ATOM 945 O O . ARG A 1 125 ? -11.82 -26.719 1.734 1 94.81 125 ARG A O 1
ATOM 952 N N . ALA A 1 126 ? -10.742 -24.766 1.88 1 92.75 126 ALA A N 1
ATOM 953 C CA . ALA A 1 126 ? -9.641 -25.172 1.01 1 92.75 126 ALA A CA 1
ATO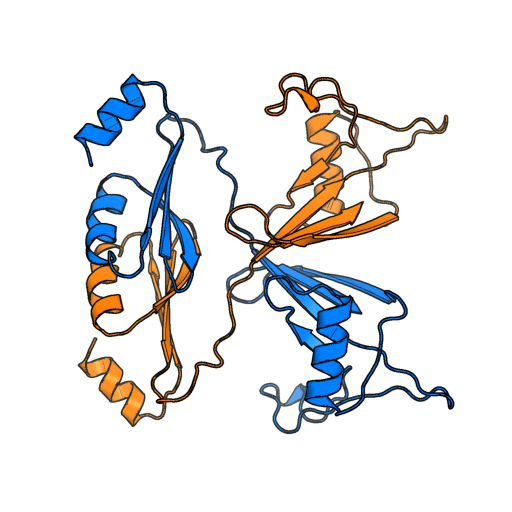M 954 C C . ALA A 1 126 ? -8.297 -24.719 1.579 1 92.75 126 ALA A C 1
ATOM 956 O O . ALA A 1 126 ? -8.227 -23.781 2.369 1 92.75 126 ALA A O 1
ATOM 957 N N . GLU A 1 127 ? -7.266 -25.469 1.249 1 91.12 127 GLU A N 1
ATOM 958 C CA . GLU A 1 127 ? -5.895 -25.109 1.605 1 91.12 127 GLU A CA 1
ATOM 959 C C . GLU A 1 127 ? -5.062 -24.797 0.364 1 91.12 127 GLU A C 1
ATOM 961 O O . GLU A 1 127 ? -5.266 -25.406 -0.693 1 91.12 127 GLU A O 1
ATOM 966 N N . LEU A 1 128 ? -4.195 -23.938 0.502 1 91.38 128 LEU A N 1
ATOM 967 C CA . LEU A 1 128 ? -3.377 -23.531 -0.64 1 91.38 128 LEU A CA 1
ATOM 968 C C . LEU A 1 128 ? -2.395 -24.641 -1.012 1 91.38 128 LEU A C 1
ATOM 970 O O . LEU A 1 128 ? -1.672 -25.156 -0.152 1 91.38 128 LEU A O 1
ATOM 974 N N . ASP A 1 129 ? -2.393 -24.953 -2.258 1 90.62 129 ASP A N 1
ATOM 975 C CA . ASP A 1 129 ? -1.474 -25.953 -2.779 1 90.62 129 ASP A CA 1
ATOM 976 C C . ASP A 1 129 ? -0.304 -25.297 -3.514 1 90.62 129 ASP A C 1
ATOM 978 O O . ASP A 1 129 ? 0.792 -25.859 -3.566 1 90.62 129 ASP A O 1
ATOM 982 N N . GLY A 1 130 ? -0.519 -24.188 -4.148 1 88.88 130 GLY A N 1
ATOM 983 C CA . GLY A 1 130 ? 0.507 -23.5 -4.918 1 88.88 130 GLY A CA 1
ATOM 984 C C . GLY A 1 130 ? 0.011 -22.219 -5.566 1 88.88 130 GLY A C 1
ATOM 985 O O . GLY A 1 130 ? -1.166 -21.875 -5.445 1 88.88 130 GLY A O 1
ATOM 986 N N . VAL A 1 131 ? 0.97 -21.516 -6.207 1 88.81 131 VAL A N 1
ATOM 987 C CA . VAL A 1 131 ? 0.667 -20.281 -6.918 1 88.81 131 VAL A CA 1
ATOM 988 C C . VAL A 1 131 ? 0.701 -20.531 -8.422 1 88.81 131 VAL A C 1
ATOM 990 O O . VAL A 1 131 ? 1.673 -21.078 -8.945 1 88.81 131 VAL A O 1
ATOM 993 N N . VAL A 1 132 ? -0.359 -20.141 -9.07 1 89.56 132 VAL A N 1
ATOM 994 C CA . VAL A 1 132 ? -0.497 -20.406 -10.492 1 89.56 132 VAL A CA 1
ATOM 995 C C . VAL A 1 132 ? -0.042 -19.172 -11.289 1 89.56 132 VAL A C 1
ATOM 997 O O . VAL A 1 132 ? 0.555 -19.312 -12.359 1 89.56 132 VAL A O 1
ATOM 1000 N N . SER A 1 133 ? -0.349 -18.016 -10.742 1 89.38 133 SER A N 1
ATOM 1001 C CA . SER A 1 133 ? -0.076 -16.797 -11.508 1 89.38 133 SER A CA 1
ATOM 1002 C C . SER A 1 133 ? 0.028 -15.578 -10.602 1 89.38 133 SER A C 1
ATOM 1004 O O . SER A 1 133 ? -0.509 -15.578 -9.492 1 89.38 133 SER A O 1
ATOM 1006 N N . LEU A 1 134 ? 0.808 -14.633 -11.094 1 89.56 134 LEU A N 1
ATOM 1007 C CA . LEU A 1 134 ? 0.947 -13.328 -10.469 1 89.56 134 LEU A CA 1
ATOM 1008 C C . LEU A 1 134 ? 0.763 -12.211 -11.492 1 89.56 134 LEU A C 1
ATO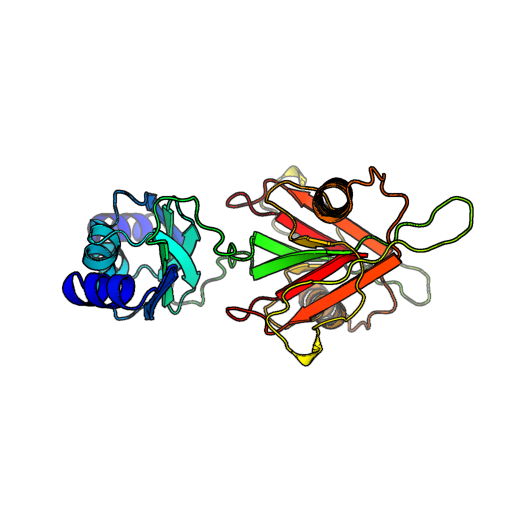M 1010 O O . LEU A 1 134 ? 1.358 -12.25 -12.57 1 89.56 134 LEU A O 1
ATOM 1014 N N . ARG A 1 135 ? -0.114 -11.359 -11.156 1 91.12 135 ARG A N 1
ATOM 1015 C CA . ARG A 1 135 ? -0.311 -10.195 -12.008 1 91.12 135 ARG A CA 1
ATOM 1016 C C . ARG A 1 135 ? -0.042 -8.906 -11.25 1 91.12 135 ARG A C 1
ATOM 1018 O O . ARG A 1 135 ? -0.499 -8.742 -10.117 1 91.12 135 ARG A O 1
ATOM 1025 N N . HIS A 1 136 ? 0.701 -8.094 -11.844 1 91.44 136 HIS A N 1
ATOM 1026 C CA . HIS A 1 136 ? 0.947 -6.754 -11.32 1 91.44 136 HIS A CA 1
ATOM 1027 C C . HIS A 1 136 ? 0.286 -5.691 -12.188 1 91.44 136 HIS A C 1
ATOM 1029 O O . HIS A 1 136 ? 0.567 -5.598 -13.391 1 91.44 136 HIS A O 1
ATOM 1035 N N . SER A 1 137 ? -0.659 -4.98 -11.641 1 92.81 137 SER A N 1
ATOM 1036 C CA . SER A 1 137 ? -1.379 -3.945 -12.375 1 92.81 137 SER A CA 1
ATOM 1037 C C . SER A 1 137 ? -1.234 -2.586 -11.703 1 92.81 137 SER A C 1
ATOM 1039 O O . SER A 1 137 ? -0.949 -2.508 -10.508 1 92.81 137 SER A O 1
ATOM 1041 N N . HIS A 1 138 ? -1.499 -1.547 -12.57 1 93.81 138 HIS A N 1
ATOM 1042 C CA . HIS A 1 138 ? -1.286 -0.189 -12.086 1 93.81 138 HIS A CA 1
ATOM 1043 C C . HIS A 1 138 ? -2.475 0.708 -12.414 1 93.81 138 HIS A C 1
ATOM 1045 O O . HIS A 1 138 ? -3.385 0.297 -13.141 1 93.81 138 HIS A O 1
ATOM 1051 N N . GLY A 1 139 ? -2.377 1.952 -11.734 1 89.56 139 GLY A N 1
ATOM 1052 C CA . GLY A 1 139 ? -3.4 2.943 -12.023 1 89.56 139 GLY A CA 1
ATOM 1053 C C . GLY A 1 139 ? -4.758 2.58 -11.453 1 89.56 139 GLY A C 1
ATOM 1054 O O . GLY A 1 139 ? -5.789 2.844 -12.07 1 89.56 139 GLY A O 1
ATOM 1055 N N . ARG A 1 140 ? -4.773 1.864 -10.359 1 89.75 140 ARG A N 1
ATOM 1056 C CA . ARG A 1 140 ? -6.027 1.505 -9.711 1 89.75 140 ARG A CA 1
ATOM 1057 C C . ARG A 1 140 ? -6.57 2.666 -8.883 1 89.75 140 ARG A C 1
ATOM 1059 O O . ARG A 1 140 ? -6.219 3.824 -9.125 1 89.75 140 ARG A O 1
ATOM 1066 N N . ARG A 1 141 ? -7.547 2.303 -8.078 1 85.06 141 ARG A N 1
ATOM 1067 C CA . ARG A 1 141 ? -8.156 3.328 -7.234 1 85.06 141 ARG A CA 1
ATOM 1068 C C . ARG A 1 141 ? -7.102 4.098 -6.453 1 85.06 141 ARG A C 1
ATOM 1070 O O . ARG A 1 141 ? -6.16 3.506 -5.922 1 85.06 141 ARG A O 1
ATOM 1077 N N . PHE A 1 142 ? -7.156 5.469 -6.473 1 89.94 142 PHE A N 1
ATOM 1078 C CA . PHE A 1 142 ? -6.254 6.387 -5.785 1 89.94 142 PHE A CA 1
ATOM 1079 C C . PHE A 1 142 ? -4.855 6.316 -6.383 1 89.94 142 PHE A C 1
ATOM 1081 O O . PHE A 1 142 ? -3.877 6.684 -5.727 1 89.94 142 PHE A O 1
ATOM 1088 N N . GLY A 1 143 ? -4.723 5.68 -7.605 1 88.62 143 GLY A N 1
ATOM 1089 C CA . GLY A 1 143 ? -3.436 5.605 -8.281 1 88.62 143 GLY A CA 1
ATOM 1090 C C . GLY A 1 143 ? -2.561 4.473 -7.777 1 88.62 143 GLY A C 1
ATOM 1091 O O . GLY A 1 143 ? -1.37 4.414 -8.094 1 88.62 143 GLY A O 1
ATOM 1092 N N . GLN A 1 144 ? -3.174 3.613 -7.012 1 92.12 144 GLN A N 1
ATOM 1093 C CA . GLN A 1 144 ? -2.406 2.529 -6.41 1 92.12 144 GLN A CA 1
ATOM 1094 C C . GLN A 1 144 ? -2.158 1.406 -7.414 1 92.12 144 GLN A C 1
ATOM 1096 O O . GLN A 1 144 ? -2.734 1.403 -8.508 1 92.12 144 GLN A O 1
ATOM 1101 N N . SER A 1 145 ? -1.24 0.551 -7.008 1 94.19 145 SER A N 1
ATOM 1102 C CA . SER A 1 145 ? -1 -0.685 -7.746 1 94.19 145 SER A CA 1
ATOM 1103 C C . SER A 1 145 ? -1.666 -1.874 -7.062 1 94.19 145 SER A C 1
ATOM 1105 O O . SER A 1 145 ? -2.17 -1.753 -5.945 1 94.19 145 SER A O 1
ATOM 1107 N N . ASP A 1 146 ? -1.695 -2.932 -7.816 1 94.06 146 ASP A N 1
ATOM 1108 C CA . ASP A 1 146 ? -2.262 -4.164 -7.277 1 94.06 146 ASP A CA 1
ATOM 1109 C C . ASP A 1 146 ? -1.457 -5.379 -7.727 1 94.06 146 ASP A C 1
ATOM 1111 O O . ASP A 1 146 ? -1.022 -5.453 -8.875 1 94.06 146 ASP A O 1
ATOM 1115 N N . VAL A 1 147 ? -1.193 -6.23 -6.758 1 93.56 147 VAL A N 1
ATOM 1116 C CA . VAL A 1 147 ? -0.677 -7.559 -7.062 1 93.56 147 VAL A CA 1
ATOM 1117 C C . VAL A 1 147 ? -1.766 -8.602 -6.832 1 93.56 147 VAL A C 1
ATOM 1119 O O . VAL A 1 147 ? -2.346 -8.672 -5.746 1 93.56 147 VAL A O 1
ATOM 1122 N N . TYR A 1 148 ? -2.072 -9.32 -7.875 1 94.12 148 TYR A N 1
ATOM 1123 C CA . TYR A 1 148 ? -3.094 -10.359 -7.812 1 94.12 148 TYR A CA 1
ATOM 1124 C C . TYR A 1 148 ? -2.469 -11.742 -7.926 1 94.12 148 TYR A C 1
ATOM 1126 O O . TYR A 1 148 ? -1.788 -12.047 -8.914 1 94.12 148 TYR A O 1
ATOM 1134 N N . VAL A 1 149 ? -2.707 -12.539 -6.93 1 92.88 149 VAL A N 1
ATOM 1135 C CA . VAL A 1 149 ? -2.113 -13.875 -6.871 1 92.88 149 VAL A CA 1
ATOM 1136 C C . VAL A 1 149 ? -3.201 -14.938 -7.012 1 92.88 149 VAL A C 1
ATOM 1138 O O . VAL A 1 149 ? -4.23 -14.867 -6.34 1 92.88 149 VAL A O 1
ATOM 1141 N N . ILE A 1 150 ? -2.951 -15.828 -7.898 1 93.62 150 ILE A N 1
ATOM 1142 C CA . ILE A 1 150 ? -3.881 -16.938 -8.078 1 93.62 150 ILE A CA 1
ATOM 1143 C C . ILE A 1 150 ? -3.234 -18.234 -7.605 1 93.62 150 ILE A C 1
ATOM 1145 O O . ILE A 1 150 ? -2.158 -18.609 -8.078 1 93.62 150 ILE A O 1
ATOM 1149 N N . MET B 1 1 ? -20.484 22.156 6.488 1 82.44 1 MET B N 1
ATOM 1150 C CA . MET B 1 1 ? -20.25 20.719 6.52 1 82.44 1 MET B CA 1
ATOM 1151 C C . MET B 1 1 ? -21.453 19.984 7.113 1 82.44 1 MET B C 1
ATOM 1153 O O . MET B 1 1 ? -21.953 19.031 6.52 1 82.44 1 MET B O 1
ATOM 1157 N N . HIS B 1 2 ? -22.047 20.562 8.141 1 83.56 2 HIS B N 1
ATOM 1158 C CA . HIS B 1 2 ? -23.172 19.891 8.805 1 83.56 2 HIS B CA 1
ATOM 1159 C C . HIS B 1 2 ? -24.391 19.844 7.898 1 83.56 2 HIS B C 1
ATOM 1161 O O . HIS B 1 2 ? -25.062 18.812 7.801 1 83.56 2 HIS B O 1
ATOM 1167 N N . SER B 1 3 ? -24.594 20.906 7.289 1 87.88 3 SER B N 1
ATOM 1168 C CA . SER B 1 3 ? -25.75 20.953 6.391 1 87.88 3 SER B CA 1
ATOM 1169 C C . SER B 1 3 ? -25.578 19.984 5.234 1 87.88 3 SER B C 1
ATOM 1171 O O . SER B 1 3 ? -26.547 19.328 4.832 1 87.88 3 SER B O 1
ATOM 1173 N N . ALA B 1 4 ? -24.438 19.891 4.699 1 87.69 4 ALA B N 1
ATOM 1174 C CA . ALA B 1 4 ? -24.156 18.969 3.602 1 87.69 4 ALA B CA 1
ATOM 1175 C C . ALA B 1 4 ? -24.344 17.531 4.039 1 87.69 4 ALA B C 1
ATOM 1177 O O . ALA B 1 4 ? -24.953 16.719 3.322 1 87.69 4 ALA B O 1
ATOM 1178 N N . LEU B 1 5 ? -23.938 17.219 5.172 1 88.56 5 LEU B N 1
ATOM 1179 C CA . LEU B 1 5 ? -24.047 15.859 5.703 1 88.56 5 LEU B CA 1
ATOM 1180 C C . LEU B 1 5 ? -25.5 15.453 5.871 1 88.56 5 LEU B C 1
ATOM 1182 O O . LEU B 1 5 ? -25.875 14.32 5.551 1 88.56 5 LEU B O 1
ATOM 1186 N N . GLN B 1 6 ? -26.234 16.406 6.344 1 88.75 6 GLN B N 1
ATOM 1187 C CA . GLN B 1 6 ? -27.672 16.156 6.484 1 88.75 6 GLN B CA 1
ATOM 1188 C C . GLN B 1 6 ? -28.328 15.914 5.129 1 88.75 6 GLN B C 1
ATOM 1190 O O . GLN B 1 6 ? -29.141 15.008 4.98 1 88.75 6 GLN B O 1
ATOM 1195 N N . ALA B 1 7 ? -27.891 16.703 4.246 1 91.31 7 ALA B N 1
ATOM 1196 C CA . ALA B 1 7 ? -28.422 16.562 2.893 1 91.31 7 ALA B CA 1
ATOM 1197 C C . ALA B 1 7 ? -28.062 15.219 2.287 1 91.31 7 ALA B C 1
ATOM 1199 O O . ALA B 1 7 ? -28.875 14.578 1.625 1 91.31 7 ALA B O 1
ATOM 1200 N N . TRP B 1 8 ? -26.922 14.797 2.52 1 90.19 8 TRP B N 1
ATOM 1201 C CA . TRP B 1 8 ? -26.453 13.516 1.979 1 90.19 8 TRP B CA 1
ATOM 1202 C C . TRP B 1 8 ? -27.172 12.352 2.645 1 90.19 8 TRP B C 1
ATOM 1204 O O . TRP B 1 8 ? -27.578 11.398 1.974 1 90.19 8 TRP B O 1
ATOM 1214 N N . GLU B 1 9 ? -27.312 12.445 3.881 1 88.38 9 GLU B N 1
ATOM 1215 C CA . GLU B 1 9 ? -28.078 11.43 4.605 1 88.38 9 GLU B CA 1
ATOM 1216 C C . GLU B 1 9 ? -29.5 11.336 4.09 1 88.38 9 GLU B C 1
ATOM 1218 O O . GLU B 1 9 ? -30.016 10.234 3.871 1 88.38 9 GLU B O 1
ATOM 1223 N N . GLY B 1 10 ? -30.078 12.445 3.947 1 89.62 10 GLY B N 1
ATOM 1224 C CA . GLY B 1 10 ? -31.422 12.492 3.416 1 89.62 10 GLY B CA 1
ATOM 1225 C C . GLY B 1 10 ? -31.531 11.922 2.014 1 89.62 10 GLY B C 1
ATOM 1226 O O . GLY B 1 10 ? -32.562 11.367 1.646 1 89.62 10 GLY B O 1
ATOM 1227 N N . ALA B 1 11 ? -30.484 12.047 1.25 1 93 11 ALA B N 1
ATOM 1228 C CA . ALA B 1 11 ? -30.453 11.562 -0.129 1 93 11 ALA B CA 1
ATOM 1229 C C . ALA B 1 11 ? -30.109 10.078 -0.182 1 93 11 ALA B C 1
ATOM 1231 O O . ALA B 1 11 ? -29.953 9.508 -1.266 1 93 11 ALA B O 1
ATOM 1232 N N . GLY B 1 12 ? -29.812 9.484 0.973 1 91.31 12 GLY B N 1
ATOM 1233 C CA . GLY B 1 12 ? -29.578 8.047 1.055 1 91.31 12 GLY B CA 1
ATOM 1234 C C . GLY B 1 12 ? -28.125 7.656 0.844 1 91.31 12 GLY B C 1
ATOM 1235 O O . GLY B 1 12 ? -27.828 6.488 0.594 1 91.31 12 GLY B O 1
ATOM 1236 N N . LYS B 1 13 ? -27.359 8.711 0.837 1 92.5 13 LYS B N 1
ATOM 1237 C CA . LYS B 1 13 ? -25.938 8.391 0.762 1 92.5 13 LYS B CA 1
ATOM 1238 C C . LYS B 1 13 ? -25.469 7.668 2.025 1 92.5 13 LYS B C 1
ATOM 1240 O O . LYS B 1 13 ? -25.938 7.969 3.125 1 92.5 13 LYS B O 1
ATOM 1245 N N . ARG B 1 14 ? -24.594 6.699 1.896 1 93.38 14 ARG B N 1
ATOM 1246 C CA . ARG B 1 14 ? -24.109 5.922 3.029 1 93.38 14 ARG B CA 1
ATOM 1247 C C . ARG B 1 14 ? -22.656 6.238 3.328 1 93.38 14 ARG B C 1
ATOM 1249 O O . ARG B 1 14 ? -22.266 6.387 4.492 1 93.38 14 ARG B O 1
ATOM 1256 N N . GLY B 1 15 ? -21.812 6.34 2.305 1 95.81 15 GLY B N 1
ATOM 1257 C CA . GLY B 1 15 ? -20.406 6.676 2.451 1 95.81 15 GLY B CA 1
ATOM 1258 C C . GLY B 1 15 ? -20.016 7.973 1.763 1 95.81 15 GLY B C 1
ATOM 1259 O O . GLY B 1 15 ? -20.359 8.188 0.598 1 95.81 15 GLY B O 1
ATOM 1260 N N . VAL B 1 16 ? -19.359 8.852 2.502 1 95.25 16 VAL B N 1
ATOM 1261 C CA . VAL B 1 16 ? -18.938 10.148 1.97 1 95.25 16 VAL B CA 1
ATOM 1262 C C . VAL B 1 16 ? -17.422 10.227 1.936 1 95.25 16 VAL B C 1
ATOM 1264 O O . VAL B 1 16 ? -16.75 9.898 2.918 1 95.25 16 VAL B O 1
ATOM 1267 N N . TRP B 1 17 ? -16.922 10.641 0.778 1 95.88 17 TRP B N 1
ATOM 1268 C CA . TRP B 1 17 ? -15.492 10.836 0.584 1 95.88 17 TRP B CA 1
ATOM 1269 C C . TRP B 1 17 ? -15.156 12.32 0.472 1 95.88 17 TRP B C 1
ATOM 1271 O O . TRP B 1 17 ? -15.852 13.07 -0.217 1 95.88 17 TRP B O 1
ATOM 1281 N N . LEU B 1 18 ? -14.156 12.727 1.191 1 96.25 18 LEU B N 1
ATOM 1282 C CA . LEU B 1 18 ? -13.688 14.102 1.158 1 96.25 18 LEU B CA 1
ATOM 1283 C C . LEU B 1 18 ? -12.195 14.164 0.867 1 96.25 18 LEU B C 1
ATOM 1285 O O . LEU B 1 18 ? -11.383 13.703 1.673 1 96.25 18 LEU B O 1
ATOM 1289 N N . ARG B 1 19 ? -11.867 14.711 -0.27 1 97.19 19 ARG B N 1
ATOM 1290 C CA . ARG B 1 19 ? -10.469 14.914 -0.641 1 97.19 19 ARG B CA 1
ATOM 1291 C C . ARG B 1 19 ? -10.047 16.359 -0.397 1 97.19 19 ARG B C 1
ATOM 1293 O O . ARG B 1 19 ? -10.594 17.281 -0.999 1 97.19 19 ARG B O 1
ATOM 1300 N N . LEU B 1 20 ? -9.086 16.531 0.441 1 97.25 20 LEU B N 1
ATOM 1301 C CA . LEU B 1 20 ? -8.555 17.859 0.734 1 97.25 20 LEU B CA 1
ATOM 1302 C C . LEU B 1 20 ? -7.141 18.016 0.179 1 97.25 20 LEU B C 1
ATOM 1304 O O . LEU B 1 20 ? -6.219 17.312 0.618 1 97.25 20 LEU B O 1
ATOM 1308 N N . PRO B 1 21 ? -6.969 18.922 -0.801 1 97.19 21 PRO B N 1
ATOM 1309 C CA . PRO B 1 21 ? -5.59 19.203 -1.214 1 97.19 21 PRO B CA 1
ATOM 1310 C C . PRO B 1 21 ? -4.715 19.672 -0.059 1 97.19 21 PRO B C 1
ATOM 1312 O O . PRO B 1 21 ? -5.227 20.172 0.943 1 97.19 21 PRO B O 1
ATOM 1315 N N . ALA B 1 22 ? -3.459 19.484 -0.242 1 95.62 22 ALA B N 1
ATOM 1316 C CA . ALA B 1 22 ? -2.521 19.859 0.813 1 95.62 22 ALA B CA 1
ATOM 1317 C C . ALA B 1 22 ? -2.697 21.312 1.208 1 95.62 22 ALA B C 1
ATOM 1319 O O . ALA B 1 22 ? -2.559 21.672 2.381 1 95.62 22 ALA B O 1
ATOM 1320 N N . GLU B 1 23 ? -3.061 22.156 0.308 1 96.31 23 GLU B N 1
ATOM 1321 C CA . GLU B 1 23 ? -3.223 23.578 0.548 1 96.31 23 GLU B CA 1
ATOM 1322 C C . GLU B 1 23 ? -4.453 23.859 1.406 1 96.31 23 GLU B C 1
ATOM 1324 O O . GLU B 1 23 ? -4.59 24.953 1.969 1 96.31 23 GLU B O 1
ATOM 1329 N N . ALA B 1 24 ? -5.289 22.906 1.574 1 97.12 24 ALA B N 1
ATOM 1330 C CA . ALA B 1 24 ? -6.523 23.078 2.336 1 97.12 24 ALA B CA 1
ATOM 1331 C C . ALA B 1 24 ? -6.395 22.469 3.73 1 97.12 24 ALA B C 1
ATOM 1333 O O . ALA B 1 24 ? -7.395 22.078 4.344 1 97.12 24 ALA B O 1
ATOM 1334 N N . HIS B 1 25 ? -5.168 22.406 4.227 1 95.94 25 HIS B N 1
ATOM 1335 C CA . HIS B 1 25 ? -4.871 21.766 5.5 1 95.94 25 HIS B CA 1
ATOM 1336 C C . HIS B 1 25 ? -5.645 22.422 6.641 1 95.94 25 HIS B C 1
ATOM 1338 O O . HIS B 1 25 ? -5.953 21.766 7.641 1 95.94 25 HIS B O 1
ATOM 1344 N N . ALA B 1 26 ? -6.078 23.641 6.504 1 95.94 26 ALA B N 1
ATOM 1345 C CA . ALA B 1 26 ? -6.781 24.375 7.547 1 95.94 26 ALA B CA 1
ATOM 1346 C C . ALA B 1 26 ? -8.172 23.797 7.785 1 95.94 26 ALA B C 1
ATOM 1348 O O . ALA B 1 26 ? -8.789 24.047 8.82 1 95.94 26 ALA B O 1
ATOM 1349 N N . TYR B 1 27 ? -8.664 23.016 6.867 1 96.12 27 TYR B N 1
ATOM 1350 C CA . TYR B 1 27 ? -10.031 22.5 6.949 1 96.12 27 TYR B CA 1
ATOM 1351 C C . TYR B 1 27 ? -10.055 21.109 7.578 1 96.12 27 TYR B C 1
ATOM 1353 O O . TYR B 1 27 ? -11.133 20.562 7.832 1 96.12 27 TYR B O 1
ATOM 1361 N N . VAL B 1 28 ? -8.883 20.531 7.84 1 97.38 28 VAL B N 1
ATOM 1362 C CA . VAL B 1 28 ? -8.805 19.172 8.367 1 97.38 28 VAL B CA 1
ATOM 1363 C C . VAL B 1 28 ? -9.492 19.125 9.734 1 97.38 28 VAL B C 1
ATOM 1365 O O . VAL B 1 28 ? -10.273 18.203 10 1 97.38 28 VAL B O 1
ATOM 1368 N N . ASP B 1 29 ? -9.227 20.109 10.578 1 96 29 ASP B N 1
ATOM 1369 C CA . ASP B 1 29 ? -9.812 20.156 11.914 1 96 29 ASP B CA 1
ATOM 1370 C C . ASP B 1 29 ? -11.336 20.125 11.844 1 96 29 ASP B C 1
ATOM 1372 O O . ASP B 1 29 ? -11.969 19.297 12.5 1 96 29 ASP B O 1
ATOM 1376 N N . ALA B 1 30 ? -11.898 20.922 11.047 1 95.69 30 ALA B N 1
ATOM 1377 C CA . ALA B 1 30 ? -13.352 21.016 10.906 1 95.69 30 ALA B CA 1
ATOM 1378 C C . ALA B 1 30 ? -13.938 19.719 10.367 1 95.69 30 ALA B C 1
ATOM 1380 O O . ALA B 1 30 ? -14.992 19.266 10.82 1 95.69 30 ALA B O 1
ATOM 1381 N N . ALA B 1 31 ? -13.305 19.109 9.406 1 96.38 31 ALA B N 1
ATOM 1382 C CA . ALA B 1 31 ? -13.781 17.875 8.805 1 96.38 31 ALA B CA 1
ATOM 1383 C C . ALA B 1 31 ? -13.812 16.734 9.828 1 96.38 31 ALA B C 1
ATOM 1385 O O . ALA B 1 31 ? -14.812 16.031 9.953 1 96.38 31 ALA B O 1
ATOM 1386 N N . VAL B 1 32 ? -12.703 16.609 10.555 1 96.31 32 VAL B N 1
ATOM 1387 C CA . VAL B 1 32 ? -12.617 15.539 11.539 1 96.31 32 VAL B CA 1
ATOM 1388 C C . VAL B 1 32 ? -13.609 15.781 12.664 1 96.31 32 VAL B C 1
ATOM 1390 O O . VAL B 1 32 ? -14.258 14.852 13.148 1 96.31 32 VAL B O 1
ATOM 1393 N N . ALA B 1 33 ? -13.758 17.016 13.039 1 94.12 33 ALA B N 1
ATOM 1394 C CA . ALA B 1 33 ? -14.742 17.375 14.062 1 94.12 33 ALA B CA 1
ATOM 1395 C C . ALA B 1 33 ? -16.156 17.031 13.609 1 94.12 33 ALA B C 1
ATOM 1397 O O . ALA B 1 33 ? -17.016 16.719 14.43 1 94.12 33 ALA B O 1
ATOM 1398 N N . ALA B 1 34 ? -16.359 17.031 12.32 1 94.44 34 ALA B N 1
ATOM 1399 C CA . ALA B 1 34 ? -17.672 16.719 11.758 1 94.44 34 ALA B CA 1
ATOM 1400 C C . ALA B 1 34 ? -17.875 15.219 11.602 1 94.44 34 ALA B C 1
ATOM 1402 O O . ALA B 1 34 ? -18.891 14.773 11.078 1 94.44 34 ALA B O 1
ATOM 1403 N N . GLY B 1 35 ? -16.844 14.438 11.969 1 94 35 GLY B N 1
ATOM 1404 C CA . GLY B 1 35 ? -17.016 13 12.016 1 94 35 GLY B CA 1
ATOM 1405 C C . GLY B 1 35 ? -16.266 12.258 10.93 1 94 35 GLY B C 1
ATOM 1406 O O . GLY B 1 35 ? -16.359 11.039 10.82 1 94 35 GLY B O 1
ATOM 1407 N N . PHE B 1 36 ? -15.555 13.008 10.133 1 96.69 36 PHE B N 1
ATOM 1408 C CA . PHE B 1 36 ? -14.742 12.336 9.125 1 96.69 36 PHE B CA 1
ATOM 1409 C C . PHE B 1 36 ? -13.539 11.656 9.766 1 96.69 36 PHE B C 1
ATOM 1411 O O . PHE B 1 36 ? -12.977 12.164 10.742 1 96.69 36 PHE B O 1
ATOM 1418 N N . GLU B 1 37 ? -13.117 10.555 9.109 1 97.06 37 GLU B N 1
ATOM 1419 C CA . GLU B 1 37 ? -11.945 9.797 9.539 1 97.06 37 GLU B CA 1
ATOM 1420 C C . GLU B 1 37 ? -10.859 9.812 8.477 1 97.06 37 GLU B C 1
ATOM 1422 O O . GLU B 1 37 ? -11.148 9.859 7.277 1 97.06 37 GLU B O 1
ATOM 1427 N N . TYR B 1 38 ? -9.633 9.773 8.969 1 98.06 38 TYR B N 1
ATOM 1428 C CA . TYR B 1 38 ? -8.531 9.641 8.023 1 98.06 38 TYR B CA 1
ATOM 1429 C C . TYR B 1 38 ? -8.648 8.336 7.234 1 98.06 38 TYR B C 1
ATOM 1431 O O . TYR B 1 38 ? -8.891 7.277 7.809 1 98.06 38 TYR B O 1
ATOM 1439 N N . HIS B 1 39 ? -8.484 8.414 5.941 1 97.31 39 HIS B N 1
ATOM 1440 C CA . HIS B 1 39 ? -8.414 7.219 5.109 1 97.31 39 HIS B CA 1
ATOM 1441 C C . HIS B 1 39 ? -6.992 6.969 4.625 1 97.31 39 HIS B C 1
ATOM 1443 O O . HIS B 1 39 ? -6.434 5.895 4.859 1 97.31 39 HIS B O 1
ATOM 1449 N N . HIS B 1 40 ? -6.406 7.898 3.936 1 97.5 40 HIS B N 1
ATOM 1450 C CA . HIS B 1 40 ? -5.012 7.875 3.5 1 97.5 40 HIS B CA 1
ATOM 1451 C C . HIS B 1 40 ? -4.523 9.273 3.146 1 97.5 40 HIS B C 1
ATOM 1453 O O . HIS B 1 40 ? -5.324 10.211 3.039 1 97.5 40 HIS B O 1
ATOM 1459 N N . ALA B 1 41 ? -3.199 9.344 2.977 1 97.75 41 ALA B N 1
ATOM 1460 C CA . ALA B 1 41 ? -2.625 10.625 2.566 1 97.75 41 ALA B CA 1
ATOM 1461 C C . ALA B 1 41 ? -1.436 10.414 1.634 1 97.75 41 ALA B C 1
ATOM 1463 O O . ALA B 1 41 ? -0.773 9.375 1.683 1 97.75 41 ALA B O 1
ATOM 1464 N N . THR B 1 42 ? -1.273 11.359 0.769 1 94.44 42 THR B N 1
ATOM 1465 C CA . THR B 1 42 ? -0.062 11.555 -0.022 1 94.44 42 THR B CA 1
ATOM 1466 C C . THR B 1 42 ? 0.502 12.961 0.186 1 94.44 42 THR B C 1
ATOM 1468 O O . THR B 1 42 ? -0.076 13.766 0.92 1 94.44 42 THR B O 1
ATOM 1471 N N . ALA B 1 43 ? 1.575 13.219 -0.479 1 91.69 43 ALA B N 1
ATOM 1472 C CA . ALA B 1 43 ? 2.127 14.57 -0.365 1 91.69 43 ALA B CA 1
ATOM 1473 C C . ALA B 1 43 ? 1.14 15.609 -0.883 1 91.69 43 ALA B C 1
ATOM 1475 O O . ALA B 1 43 ? 1.119 16.75 -0.404 1 91.69 43 ALA B O 1
ATOM 1476 N N . GLY B 1 44 ? 0.213 15.211 -1.677 1 92.94 44 GLY B N 1
ATOM 1477 C CA . GLY B 1 44 ? -0.625 16.172 -2.383 1 92.94 44 GLY B CA 1
ATOM 1478 C C . GLY B 1 44 ? -1.985 16.359 -1.74 1 92.94 44 GLY B C 1
ATOM 1479 O O . GLY B 1 44 ? -2.646 17.375 -1.965 1 92.94 44 GLY B O 1
ATOM 1480 N N . TYR B 1 45 ? -2.33 15.344 -0.988 1 97.06 45 TYR B N 1
ATOM 1481 C CA . TYR B 1 45 ? -3.684 15.484 -0.466 1 97.06 45 TYR B CA 1
ATOM 1482 C C . TYR B 1 45 ? -3.916 14.555 0.715 1 97.06 45 TYR B C 1
ATOM 1484 O O . TYR B 1 45 ? -3.139 13.617 0.94 1 97.06 45 TYR B O 1
ATOM 1492 N N . LEU B 1 46 ? -4.879 14.883 1.46 1 98.06 46 LEU B N 1
ATOM 1493 C CA . LEU B 1 46 ? -5.434 14.047 2.52 1 98.06 46 LEU B CA 1
ATOM 1494 C C . LEU B 1 46 ? -6.848 13.586 2.168 1 98.06 46 LEU B C 1
ATOM 1496 O O . LEU B 1 46 ? -7.703 14.414 1.833 1 98.06 46 LEU B O 1
ATOM 1500 N N . GLN B 1 47 ? -7.078 12.266 2.193 1 98.25 47 GLN B N 1
ATOM 1501 C CA . GLN B 1 47 ? -8.391 11.68 1.933 1 98.25 47 GLN B CA 1
ATOM 1502 C C . GLN B 1 47 ? -9.094 11.312 3.234 1 98.25 47 GLN B C 1
ATOM 1504 O O . GLN B 1 47 ? -8.523 10.625 4.082 1 98.25 47 GLN B O 1
ATOM 1509 N N . LEU B 1 48 ? -10.336 11.773 3.381 1 97.88 48 LEU B N 1
ATOM 1510 C CA . LEU B 1 48 ? -11.156 11.461 4.547 1 97.88 48 LEU B CA 1
ATOM 1511 C C . LEU B 1 48 ? -12.445 10.758 4.129 1 97.88 48 LEU B C 1
ATOM 1513 O O . LEU B 1 48 ? -12.883 10.883 2.984 1 97.88 48 LEU B O 1
ATOM 1517 N N . THR B 1 49 ? -13.008 10.008 5.07 1 97.38 49 THR B N 1
ATOM 1518 C CA . THR B 1 49 ? -14.273 9.328 4.805 1 97.38 49 THR B CA 1
ATOM 1519 C C . THR B 1 49 ? -15.203 9.438 6.008 1 97.38 49 THR B C 1
ATOM 1521 O O . THR B 1 49 ? -14.75 9.688 7.129 1 97.38 49 THR B O 1
ATOM 1524 N N . ARG B 1 50 ? -16.438 9.281 5.707 1 96.12 50 ARG B N 1
ATOM 1525 C CA . ARG B 1 50 ? -17.453 9.188 6.75 1 96.12 50 ARG B CA 1
ATOM 1526 C C . ARG B 1 50 ? -18.547 8.203 6.352 1 96.12 50 ARG B C 1
ATOM 1528 O O . ARG B 1 50 ? -19.172 8.352 5.293 1 96.12 50 ARG B O 1
ATOM 1535 N N . TRP B 1 51 ? -18.641 7.184 7.074 1 95.88 51 TRP B N 1
ATOM 1536 C CA . TRP B 1 51 ? -19.734 6.23 6.922 1 95.88 51 TRP B CA 1
ATOM 1537 C C . TRP B 1 51 ? -20.953 6.652 7.75 1 95.88 51 TRP B C 1
ATOM 1539 O O . TRP B 1 51 ? -20.859 6.777 8.977 1 95.88 51 TRP B O 1
ATOM 1549 N N . LEU B 1 52 ? -22.094 6.906 7.184 1 94.31 52 LEU B N 1
ATOM 1550 C CA . LEU B 1 52 ? -23.219 7.582 7.809 1 94.31 52 LEU B CA 1
ATOM 1551 C C . LEU B 1 52 ? -24.078 6.59 8.578 1 94.31 52 LEU B C 1
ATOM 1553 O O . LEU B 1 52 ? -24.547 6.891 9.68 1 94.31 52 LEU B O 1
ATOM 1557 N N . PRO B 1 53 ? -24.281 5.383 8.055 1 92.75 53 PRO B N 1
ATOM 1558 C CA . PRO B 1 53 ? -25.094 4.422 8.789 1 92.75 53 PRO B CA 1
ATOM 1559 C C . PRO B 1 53 ? -24.438 3.943 10.078 1 92.75 53 PRO B C 1
ATOM 1561 O O . PRO B 1 53 ? -23.219 4.016 10.219 1 92.75 53 PRO B O 1
ATOM 1564 N N . PRO B 1 54 ? -25.219 3.479 10.969 1 91.31 54 PRO B N 1
ATOM 1565 C CA . PRO B 1 54 ? -24.672 3 12.242 1 91.31 54 PRO B CA 1
ATOM 1566 C C . PRO B 1 54 ? -24.109 1.582 12.156 1 91.31 54 PRO B C 1
ATOM 1568 O O . PRO B 1 54 ? -24.234 0.809 13.109 1 91.31 54 PRO B O 1
ATOM 1571 N N . THR B 1 55 ? -23.734 1.141 11.016 1 92.62 55 THR B N 1
ATOM 1572 C CA . THR B 1 55 ? -23.109 -0.156 10.766 1 92.62 55 THR B CA 1
ATOM 1573 C C . THR B 1 55 ? -21.625 0.01 10.445 1 92.62 55 THR B C 1
ATOM 1575 O O . THR B 1 55 ? -21.172 1.105 10.102 1 92.62 55 THR B O 1
ATOM 1578 N N . PRO B 1 56 ? -20.938 -0.973 10.625 1 91.5 56 PRO B N 1
ATOM 1579 C CA . PRO B 1 56 ? -19.516 -0.871 10.258 1 91.5 56 PRO B CA 1
ATOM 1580 C C . PRO B 1 56 ? -19.328 -0.467 8.797 1 91.5 56 PRO B C 1
ATOM 1582 O O . PRO B 1 56 ? -20.094 -0.886 7.926 1 91.5 56 PRO B O 1
ATOM 1585 N N . SER B 1 57 ? -18.328 0.282 8.594 1 92.94 57 SER B N 1
ATOM 1586 C CA . SER B 1 57 ? -18.031 0.789 7.254 1 92.94 57 SER B CA 1
ATOM 1587 C C . SER B 1 57 ? -17.469 -0.305 6.359 1 92.94 57 SER B C 1
ATOM 1589 O O . SER B 1 57 ? -16.5 -0.975 6.727 1 92.94 57 SER B O 1
ATOM 1591 N N . PRO B 1 58 ? -18.031 -0.531 5.219 1 89.38 58 PRO B N 1
ATOM 1592 C CA . PRO B 1 58 ? -17.438 -1.46 4.25 1 89.38 58 PRO B CA 1
ATOM 1593 C C . PRO B 1 58 ? -16.469 -0.777 3.293 1 89.38 58 PRO B C 1
ATOM 1595 O O . PRO B 1 58 ? -16.047 -1.381 2.307 1 89.38 58 PRO B O 1
ATOM 1598 N N . LEU B 1 59 ? -16.156 0.476 3.598 1 91.5 59 LEU B N 1
ATOM 1599 C CA . LEU B 1 59 ? -15.273 1.195 2.688 1 91.5 59 LEU B CA 1
ATOM 1600 C C . LEU B 1 59 ? -13.914 0.515 2.6 1 91.5 59 LEU B C 1
ATOM 1602 O O . LEU B 1 59 ? -13.383 0.048 3.609 1 91.5 59 LEU B O 1
ATOM 1606 N N . PRO B 1 60 ? -13.414 0.425 1.432 1 88.25 60 PRO B N 1
ATOM 1607 C CA . PRO B 1 60 ? -12.133 -0.272 1.27 1 88.25 60 PRO B CA 1
ATOM 1608 C C . PRO B 1 60 ? -10.969 0.471 1.92 1 88.25 60 PRO B C 1
ATOM 1610 O O . PRO B 1 60 ? -10.969 1.704 1.965 1 88.25 60 PRO B O 1
ATOM 1613 N N . ARG B 1 61 ? -10.023 -0.25 2.295 1 90.69 61 ARG B N 1
ATOM 1614 C CA . ARG B 1 61 ? -8.797 0.312 2.852 1 90.69 61 ARG B CA 1
ATOM 1615 C C . ARG B 1 61 ? -7.852 0.779 1.747 1 90.69 61 ARG B C 1
ATOM 1617 O O . ARG B 1 61 ? -8.008 0.391 0.587 1 90.69 61 ARG B O 1
ATOM 1624 N N . TYR B 1 62 ? -6.953 1.68 2.193 1 93.38 62 TYR B N 1
ATOM 1625 C CA . TYR B 1 62 ? -5.863 2.029 1.291 1 93.38 62 TYR B CA 1
ATOM 1626 C C . TYR B 1 62 ? -4.812 0.924 1.251 1 93.38 62 TYR B C 1
ATOM 1628 O O . TYR B 1 62 ? -4.754 0.081 2.15 1 93.38 62 TYR B O 1
ATOM 1636 N N . ALA B 1 63 ? -4.027 0.932 0.213 1 93.75 63 ALA B N 1
ATOM 1637 C CA . ALA B 1 63 ? -2.959 -0.048 0.043 1 93.75 63 ALA B CA 1
ATOM 1638 C C . ALA B 1 63 ? -1.958 0.025 1.192 1 93.75 63 ALA B C 1
ATOM 1640 O O . ALA B 1 63 ? -1.69 1.106 1.722 1 93.75 63 ALA B O 1
ATOM 1641 N N . PHE B 1 64 ? -1.374 -1.137 1.49 1 94.19 64 PHE B N 1
ATOM 1642 C CA . PHE B 1 64 ? -0.454 -1.192 2.619 1 94.19 64 PHE B CA 1
ATOM 1643 C C . PHE B 1 64 ? 0.675 -2.18 2.35 1 94.19 64 PHE B C 1
ATOM 1645 O O . PHE B 1 64 ? 1.184 -2.816 3.275 1 94.19 64 PHE B O 1
ATOM 1652 N N . THR B 1 65 ? 0.983 -2.389 1.128 1 94.81 65 THR B N 1
ATOM 1653 C CA . THR B 1 65 ? 2.053 -3.311 0.764 1 94.81 65 THR B CA 1
ATOM 1654 C C . THR B 1 65 ? 3.066 -2.627 -0.15 1 94.81 65 THR B C 1
ATOM 1656 O O . THR B 1 65 ? 2.693 -1.997 -1.141 1 94.81 65 THR B O 1
ATOM 1659 N N . SER B 1 66 ? 4.297 -2.717 0.189 1 95.06 66 SER B N 1
ATOM 1660 C CA . SER B 1 66 ? 5.371 -2.295 -0.704 1 95.06 66 SER B CA 1
ATOM 1661 C C . SER B 1 66 ? 5.844 -3.445 -1.587 1 95.06 66 SER B C 1
ATOM 1663 O O . SER B 1 66 ? 5.668 -4.613 -1.236 1 95.06 66 SER B O 1
ATOM 1665 N N . VAL B 1 67 ? 6.367 -3.072 -2.689 1 94.56 67 VAL B N 1
ATOM 1666 C CA . VAL B 1 67 ? 6.926 -4.078 -3.588 1 94.56 67 VAL B CA 1
ATOM 1667 C C . VAL B 1 67 ? 8.43 -3.865 -3.73 1 94.56 67 VAL B C 1
ATOM 1669 O O . VAL B 1 67 ? 8.875 -2.795 -4.148 1 94.56 67 VAL B O 1
ATOM 1672 N N . GLY B 1 68 ? 9.195 -4.844 -3.326 1 95.25 68 GLY B N 1
ATOM 1673 C CA . GLY B 1 68 ? 10.633 -4.887 -3.539 1 95.25 68 GLY B CA 1
ATOM 1674 C C . GLY B 1 68 ? 11.062 -5.938 -4.551 1 95.25 68 GLY B C 1
ATOM 1675 O O . GLY B 1 68 ? 10.344 -6.914 -4.777 1 95.25 68 GLY B O 1
ATOM 1676 N N . VAL B 1 69 ? 12.234 -5.672 -5.09 1 95.69 69 VAL B N 1
ATOM 1677 C CA . VAL B 1 69 ? 12.742 -6.629 -6.066 1 95.69 69 VAL B CA 1
ATOM 1678 C C . VAL B 1 69 ? 14.219 -6.91 -5.797 1 95.69 69 VAL B C 1
ATOM 1680 O O . VAL B 1 69 ? 14.922 -6.07 -5.23 1 95.69 69 VAL B O 1
ATOM 1683 N N . GLY B 1 70 ? 14.641 -8.078 -6.137 1 95.38 70 GLY B N 1
ATOM 1684 C CA . GLY B 1 70 ? 16.031 -8.477 -6.23 1 95.38 70 GLY B CA 1
ATOM 1685 C C . GLY B 1 70 ? 16.375 -9.156 -7.543 1 95.38 70 GLY B C 1
ATOM 1686 O O . GLY B 1 70 ? 15.594 -9.977 -8.039 1 95.38 70 GLY B O 1
ATOM 1687 N N . GLY B 1 71 ? 17.469 -8.695 -8.039 1 95.62 71 GLY B N 1
ATOM 1688 C CA . GLY B 1 71 ? 17.859 -9.258 -9.32 1 95.62 71 GLY B CA 1
ATOM 1689 C C . GLY B 1 71 ? 18.953 -10.305 -9.203 1 95.62 71 GLY B C 1
ATOM 1690 O O . GLY B 1 71 ? 20.047 -10.016 -8.727 1 95.62 71 GLY B O 1
ATOM 1691 N N . VAL B 1 72 ? 18.656 -11.492 -9.594 1 96 72 VAL B N 1
ATOM 1692 C CA . VAL B 1 72 ? 19.703 -12.477 -9.859 1 96 72 VAL B CA 1
ATOM 1693 C C . VAL B 1 72 ? 20.219 -12.32 -11.289 1 96 72 VAL B C 1
ATOM 1695 O O . VAL B 1 72 ? 19.547 -12.711 -12.242 1 96 72 VAL B O 1
ATOM 1698 N N . VAL B 1 73 ? 21.328 -11.742 -11.383 1 95.88 73 VAL B N 1
ATOM 1699 C CA . VAL B 1 73 ? 21.938 -11.492 -12.688 1 95.88 73 VAL B CA 1
ATOM 1700 C C . VAL B 1 73 ? 23.094 -12.453 -12.914 1 95.88 73 VAL B C 1
ATOM 1702 O O . VAL B 1 73 ? 24.062 -12.461 -12.141 1 95.88 73 VAL B O 1
ATOM 1705 N N . VAL B 1 74 ? 22.969 -13.242 -13.969 1 94.69 74 VAL B N 1
ATOM 1706 C CA . VAL B 1 74 ? 23.969 -14.258 -14.281 1 94.69 74 VAL B CA 1
ATOM 1707 C C . VAL B 1 74 ? 24.594 -13.961 -15.633 1 94.69 74 VAL B C 1
ATOM 1709 O O . VAL B 1 74 ? 23.891 -13.664 -16.609 1 94.69 74 VAL B O 1
ATOM 1712 N N . ASN B 1 75 ? 25.938 -14.023 -15.648 1 92 75 ASN B N 1
ATOM 1713 C CA . ASN B 1 75 ? 26.609 -13.82 -16.922 1 92 75 ASN B CA 1
ATOM 1714 C C . ASN B 1 75 ? 26.859 -15.148 -17.641 1 92 75 ASN B C 1
ATOM 1716 O O . ASN B 1 75 ? 26.406 -16.203 -17.188 1 92 75 ASN B O 1
ATOM 1720 N N . GLY B 1 76 ? 27.547 -15 -18.812 1 92.31 76 GLY B N 1
ATOM 1721 C CA . GLY B 1 76 ? 27.812 -16.172 -19.641 1 92.31 76 GLY B CA 1
ATOM 1722 C C . GLY B 1 76 ? 28.688 -17.203 -18.953 1 92.31 76 GLY B C 1
ATOM 1723 O O . GLY B 1 76 ? 28.719 -18.359 -19.344 1 92.31 76 GLY B O 1
ATOM 1724 N N . LYS B 1 77 ? 29.422 -16.875 -17.938 1 95.69 77 LYS B N 1
ATOM 1725 C CA . LYS B 1 77 ? 30.312 -17.766 -17.203 1 95.69 77 LYS B CA 1
ATOM 1726 C C . LYS B 1 77 ? 29.609 -18.344 -15.977 1 95.69 77 LYS B C 1
ATOM 1728 O O . LYS B 1 77 ? 30.266 -18.938 -15.109 1 95.69 77 LYS B O 1
ATOM 1733 N N . ARG B 1 78 ? 28.312 -18 -15.789 1 94.06 78 ARG B N 1
ATOM 1734 C CA . ARG B 1 78 ? 27.469 -18.484 -14.703 1 94.06 78 ARG B CA 1
ATOM 1735 C C . ARG B 1 78 ? 27.875 -17.859 -13.375 1 94.06 78 ARG B C 1
ATOM 1737 O O . ARG B 1 78 ? 27.797 -18.5 -12.328 1 94.06 78 ARG B O 1
ATOM 1744 N N . GLU B 1 79 ? 28.375 -16.672 -13.477 1 94.44 79 GLU B N 1
ATOM 1745 C CA . GLU B 1 79 ? 28.672 -15.898 -12.281 1 94.44 79 GLU B CA 1
ATOM 1746 C C . GLU B 1 79 ? 27.5 -15 -11.906 1 94.44 79 GLU B C 1
ATOM 1748 O O . GLU B 1 79 ? 26.828 -14.438 -12.781 1 94.44 79 GLU B O 1
ATOM 1753 N N . VAL B 1 80 ? 27.297 -14.875 -10.594 1 95.12 80 VAL B N 1
ATOM 1754 C CA . VAL B 1 80 ? 26.172 -14.102 -10.086 1 95.12 80 VAL B CA 1
ATOM 1755 C C . VAL B 1 80 ? 26.656 -12.727 -9.617 1 95.12 80 VAL B C 1
ATOM 1757 O O . VAL B 1 80 ? 27.641 -12.625 -8.883 1 95.12 80 VAL B O 1
ATOM 1760 N N . LEU B 1 81 ? 25.938 -11.711 -10.039 1 94.81 81 LEU B N 1
ATOM 1761 C CA . LEU B 1 81 ? 26.266 -10.336 -9.672 1 94.81 81 LEU B CA 1
ATOM 1762 C C . LEU B 1 81 ? 25.766 -10.023 -8.266 1 94.81 81 LEU B C 1
ATOM 1764 O O . LEU B 1 81 ? 24.578 -10.211 -7.965 1 94.81 81 LEU B O 1
ATOM 1768 N N . MET B 1 82 ? 26.641 -9.656 -7.453 1 94.5 82 MET B N 1
ATOM 1769 C CA . MET B 1 82 ? 26.297 -9.289 -6.082 1 94.5 82 MET B CA 1
ATOM 1770 C C . MET B 1 82 ? 26.812 -7.887 -5.754 1 94.5 82 MET B C 1
ATOM 1772 O O . MET B 1 82 ? 27.688 -7.367 -6.434 1 94.5 82 MET B O 1
ATOM 1776 N N . VAL B 1 83 ? 26.156 -7.305 -4.734 1 93 83 VAL B N 1
ATOM 1777 C CA . VAL B 1 83 ? 26.562 -5.973 -4.309 1 93 83 VAL B CA 1
ATOM 1778 C C . VAL B 1 83 ? 26.859 -5.973 -2.809 1 93 83 VAL B C 1
ATOM 1780 O O . VAL B 1 83 ? 26.328 -6.809 -2.07 1 93 83 VAL B O 1
ATOM 1783 N N . GLN B 1 84 ? 27.734 -5.234 -2.459 1 88.06 84 GLN B N 1
ATOM 1784 C CA . GLN B 1 84 ? 28.047 -5.027 -1.052 1 88.06 84 GLN B CA 1
ATOM 1785 C C . GLN B 1 84 ? 27.844 -3.57 -0.647 1 88.06 84 GLN B C 1
ATOM 1787 O O . GLN B 1 84 ? 28.172 -2.654 -1.401 1 88.06 84 GLN B O 1
ATOM 1792 N N . GLU B 1 85 ? 27.094 -3.4 0.433 1 75.31 85 GLU B N 1
ATOM 1793 C CA . GLU B 1 85 ? 26.875 -2.043 0.92 1 75.31 85 GLU B CA 1
ATOM 1794 C C . GLU B 1 85 ? 28.109 -1.524 1.675 1 75.31 85 GLU B C 1
ATOM 1796 O O . GLU B 1 85 ? 28.672 -2.234 2.504 1 75.31 85 GLU B O 1
ATOM 1801 N N . ARG B 1 86 ? 28.516 -0.372 1.135 1 70.5 86 ARG B N 1
ATOM 1802 C CA . ARG B 1 86 ? 29.672 0.219 1.817 1 70.5 86 ARG B CA 1
ATOM 1803 C C . ARG B 1 86 ? 29.281 0.678 3.223 1 70.5 86 ARG B C 1
ATOM 1805 O O . ARG B 1 86 ? 30.031 0.444 4.176 1 70.5 86 ARG B O 1
ATOM 1812 N N . VAL B 1 87 ? 28.172 1.362 3.289 1 62.84 87 VAL B N 1
ATOM 1813 C CA . VAL B 1 87 ? 27.719 1.865 4.582 1 62.84 87 VAL B CA 1
ATOM 1814 C C . VAL B 1 87 ? 26.359 1.254 4.922 1 62.84 87 VAL B C 1
ATOM 1816 O O . VAL B 1 87 ? 25.406 1.345 4.137 1 62.84 87 VAL B O 1
ATOM 1819 N N . SER B 1 88 ? 26.359 0.195 5.676 1 60.47 88 SER B N 1
ATOM 1820 C CA . SER B 1 88 ? 25.094 -0.416 6.074 1 60.47 88 SER B CA 1
ATOM 1821 C C . SER B 1 88 ? 24.641 0.096 7.438 1 60.47 88 SER B C 1
ATOM 1823 O O . SER B 1 88 ? 25.453 0.29 8.336 1 60.47 88 SER B O 1
ATOM 1825 N N . PRO B 1 89 ? 23.391 0.501 7.5 1 57.34 89 PRO B N 1
ATOM 1826 C CA . PRO B 1 89 ? 22.922 0.857 8.844 1 57.34 89 PRO B CA 1
ATOM 1827 C C . PRO B 1 89 ? 23.078 -0.284 9.844 1 57.34 89 PRO B C 1
ATOM 1829 O O . PRO B 1 89 ? 23.141 -0.046 11.055 1 57.34 89 PRO B O 1
ATOM 1832 N N . SER B 1 90 ? 23.031 -1.455 9.344 1 60.81 90 SER B N 1
ATOM 1833 C CA . SER B 1 90 ? 23.219 -2.598 10.234 1 60.81 90 SER B CA 1
ATOM 1834 C C . SER B 1 90 ? 24.656 -3.113 10.156 1 60.81 90 SER B C 1
ATOM 1836 O O . SER B 1 90 ? 25.141 -3.469 9.078 1 60.81 90 SER B O 1
ATOM 1838 N N . LYS B 1 91 ? 25.391 -2.877 11.258 1 61.62 91 LYS B N 1
ATOM 1839 C CA . LYS B 1 91 ? 26.75 -3.395 11.352 1 61.62 91 LYS B CA 1
ATOM 1840 C C . LYS B 1 91 ? 26.828 -4.828 10.836 1 61.62 91 LYS B C 1
ATOM 1842 O O . LYS B 1 91 ? 27.828 -5.215 10.219 1 61.62 91 LYS B O 1
ATOM 1847 N N . ARG B 1 92 ? 25.75 -5.547 11.156 1 59.28 92 ARG B N 1
ATOM 1848 C CA . ARG B 1 92 ? 25.75 -6.965 10.812 1 59.28 92 ARG B CA 1
ATOM 1849 C C . ARG B 1 92 ? 25.719 -7.156 9.297 1 59.28 92 ARG B C 1
ATOM 1851 O O . ARG B 1 92 ? 26.141 -8.195 8.789 1 59.28 92 ARG B O 1
ATOM 1858 N N . MET B 1 93 ? 25.188 -6.172 8.664 1 62.38 93 MET B N 1
ATOM 1859 C CA . MET B 1 93 ? 25.047 -6.301 7.215 1 62.38 93 MET B CA 1
ATOM 1860 C C . MET B 1 93 ? 26.219 -5.648 6.496 1 62.38 93 MET B C 1
ATOM 1862 O O . MET B 1 93 ? 26.328 -5.723 5.27 1 62.38 93 MET B O 1
ATOM 1866 N N . GLN B 1 94 ? 26.984 -5.039 7.355 1 66.44 94 GLN B N 1
ATOM 1867 C CA . GLN B 1 94 ? 28.172 -4.438 6.758 1 66.44 94 GLN B CA 1
ATOM 1868 C C . GLN B 1 94 ? 29.094 -5.504 6.164 1 66.44 94 GLN B C 1
ATOM 1870 O O . GLN B 1 94 ? 29.453 -6.469 6.844 1 66.44 94 GLN B O 1
ATOM 1875 N N . GLY B 1 95 ? 29.234 -5.328 4.953 1 69.06 95 GLY B N 1
ATOM 1876 C CA . GLY B 1 95 ? 30.125 -6.234 4.246 1 69.06 95 GLY B CA 1
ATOM 1877 C C . GLY B 1 95 ? 29.406 -7.453 3.689 1 69.06 95 GLY B C 1
ATOM 1878 O O . GLY B 1 95 ? 30.031 -8.32 3.078 1 69.06 95 GLY B O 1
ATOM 1879 N N . SER B 1 96 ? 28.125 -7.453 3.939 1 82.06 96 SER B N 1
ATOM 1880 C CA . SER B 1 96 ? 27.406 -8.625 3.449 1 82.06 96 SER B CA 1
ATOM 1881 C C . SER B 1 96 ? 27.016 -8.461 1.985 1 82.06 96 SER B C 1
ATOM 1883 O O . SER B 1 96 ? 26.75 -7.352 1.529 1 82.06 96 SER B O 1
ATOM 1885 N N . TRP B 1 97 ? 27.203 -9.547 1.29 1 89.12 97 TRP B N 1
ATOM 1886 C CA . TRP B 1 97 ? 26.812 -9.602 -0.117 1 89.12 97 TRP B CA 1
ATOM 1887 C C . TRP B 1 97 ? 25.312 -9.773 -0.263 1 89.12 97 TRP B C 1
ATOM 1889 O O . TRP B 1 97 ? 24.688 -10.539 0.484 1 89.12 97 TRP B O 1
ATOM 1899 N N . LYS B 1 98 ? 24.797 -8.961 -1.171 1 91.88 98 LYS B N 1
ATOM 1900 C CA . LYS B 1 98 ? 23.375 -9.102 -1.455 1 91.88 98 LYS B CA 1
ATOM 1901 C C . LYS B 1 98 ? 23.094 -8.992 -2.951 1 91.88 98 LYS B C 1
ATOM 1903 O O . LYS B 1 98 ? 23.969 -8.594 -3.721 1 91.88 98 LYS B O 1
ATOM 1908 N N . LEU B 1 99 ? 21.906 -9.391 -3.312 1 95 99 LEU B N 1
ATOM 1909 C CA . LEU B 1 99 ? 21.469 -9.148 -4.68 1 95 99 LEU B CA 1
ATOM 1910 C C . LEU B 1 99 ? 21.188 -7.664 -4.902 1 95 99 LEU B C 1
ATOM 1912 O O . LEU B 1 99 ? 20.703 -6.977 -4.004 1 95 99 LEU B O 1
ATOM 1916 N N . PRO B 1 100 ? 21.578 -7.184 -6.062 1 95.94 100 PRO B N 1
ATOM 1917 C CA . PRO B 1 100 ? 21.094 -5.832 -6.363 1 95.94 100 PRO B CA 1
ATOM 1918 C C . PRO B 1 100 ? 19.562 -5.734 -6.355 1 95.94 100 PRO B C 1
ATOM 1920 O O . PRO B 1 100 ? 18.891 -6.664 -6.793 1 95.94 100 PRO B O 1
ATOM 1923 N N . GLY B 1 101 ? 19.031 -4.711 -5.879 1 95.25 101 GLY B N 1
ATOM 1924 C CA . GLY B 1 101 ? 17.594 -4.57 -5.809 1 95.25 101 GLY B CA 1
ATOM 1925 C C . GLY B 1 101 ? 17.141 -3.309 -5.09 1 95.25 101 GLY B C 1
ATOM 1926 O O . GLY B 1 101 ? 17.969 -2.439 -4.789 1 95.25 101 GLY B O 1
ATOM 1927 N N . GLY B 1 102 ? 15.859 -3.211 -4.934 1 94.06 102 GLY B N 1
ATOM 1928 C CA . GLY B 1 102 ? 15.25 -2.053 -4.297 1 94.06 102 GLY B CA 1
ATOM 1929 C C . GLY B 1 102 ? 13.734 -2.059 -4.367 1 94.06 102 GLY B C 1
ATOM 1930 O O . GLY B 1 102 ? 13.117 -3.109 -4.574 1 94.06 102 GLY B O 1
ATOM 1931 N N . LEU B 1 103 ? 13.195 -0.884 -4.168 1 94.12 103 LEU B N 1
ATOM 1932 C CA . LEU B 1 103 ? 11.742 -0.759 -4.121 1 94.12 103 LEU B CA 1
ATOM 1933 C C . LEU B 1 103 ? 11.195 -0.306 -5.469 1 94.12 103 LEU B C 1
ATOM 1935 O O . LEU B 1 103 ? 11.812 0.512 -6.156 1 94.12 103 LEU B O 1
ATOM 1939 N N . ALA B 1 104 ? 10.039 -0.867 -5.723 1 93.94 104 ALA B N 1
ATOM 1940 C CA . ALA B 1 104 ? 9.336 -0.417 -6.926 1 93.94 104 ALA B CA 1
ATOM 1941 C C . ALA B 1 104 ? 8.797 0.997 -6.742 1 93.94 104 ALA B C 1
ATOM 1943 O O . ALA B 1 104 ? 8.336 1.357 -5.66 1 93.94 104 ALA B O 1
ATOM 1944 N N . GLU B 1 105 ? 8.82 1.792 -7.84 1 92.25 105 GLU B N 1
ATOM 1945 C CA . GLU B 1 105 ? 8.164 3.098 -7.883 1 92.25 105 GLU B CA 1
ATOM 1946 C C . GLU B 1 105 ? 6.734 2.982 -8.406 1 92.25 105 GLU B C 1
ATOM 1948 O O . GLU B 1 105 ? 6.402 2.025 -9.109 1 92.2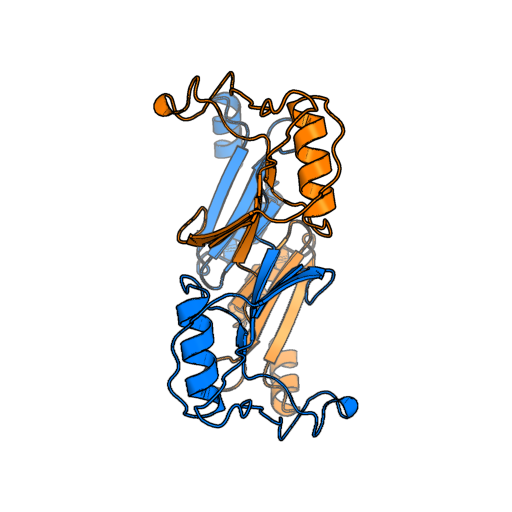5 105 GLU B O 1
ATOM 1953 N N . PRO B 1 106 ? 5.922 3.941 -8.047 1 90.06 106 PRO B N 1
ATOM 1954 C CA . PRO B 1 106 ? 4.555 3.896 -8.57 1 90.06 106 PRO B CA 1
ATOM 1955 C C . PRO B 1 106 ? 4.504 3.766 -10.094 1 90.06 106 PRO B C 1
ATOM 1957 O O . PRO B 1 106 ? 5.184 4.512 -10.797 1 90.06 106 PRO B O 1
ATOM 1960 N N . GLY B 1 107 ? 3.727 2.764 -10.539 1 90.44 107 GLY B N 1
ATOM 1961 C CA . GLY B 1 107 ? 3.539 2.58 -11.969 1 90.44 107 GLY B CA 1
ATOM 1962 C C . GLY B 1 107 ? 4.594 1.689 -12.602 1 90.44 107 GLY B C 1
ATOM 1963 O O . GLY B 1 107 ? 4.512 1.368 -13.789 1 90.44 107 GLY B O 1
ATOM 1964 N N . GLU B 1 108 ? 5.59 1.274 -11.922 1 91.62 108 GLU B N 1
ATOM 1965 C CA . GLU B 1 108 ? 6.66 0.428 -12.438 1 91.62 108 GLU B CA 1
ATOM 1966 C C . GLU B 1 108 ? 6.309 -1.051 -12.305 1 91.62 108 GLU B C 1
ATOM 1968 O O . GLU B 1 108 ? 5.918 -1.506 -11.227 1 91.62 108 GLU B O 1
ATOM 1973 N N . ASP B 1 109 ? 6.539 -1.739 -13.445 1 91.38 109 ASP B N 1
ATOM 1974 C CA . ASP B 1 109 ? 6.434 -3.193 -13.359 1 91.38 109 ASP B CA 1
ATOM 1975 C C . ASP B 1 109 ? 7.691 -3.805 -12.75 1 91.38 109 ASP B C 1
ATOM 1977 O O . ASP B 1 109 ? 8.75 -3.172 -12.742 1 91.38 109 ASP B O 1
ATOM 1981 N N . PHE B 1 110 ? 7.508 -5.059 -12.297 1 91.38 110 PHE B N 1
ATOM 1982 C CA . PHE B 1 110 ? 8.641 -5.742 -11.688 1 91.38 110 PHE B CA 1
ATOM 1983 C C . PHE B 1 110 ? 9.852 -5.727 -12.617 1 91.38 110 PHE B C 1
ATOM 1985 O O . PHE B 1 110 ? 10.984 -5.531 -12.172 1 91.38 110 PHE B O 1
ATOM 1992 N N . ALA B 1 111 ? 9.531 -5.965 -13.875 1 92.75 111 ALA B N 1
ATOM 1993 C CA . ALA B 1 111 ? 10.617 -6.062 -14.852 1 92.75 111 ALA B CA 1
ATOM 1994 C C . ALA B 1 111 ? 11.375 -4.738 -14.969 1 92.75 111 ALA B C 1
ATOM 1996 O O . ALA B 1 111 ? 12.602 -4.719 -14.969 1 92.75 111 ALA B O 1
ATOM 1997 N N . ALA B 1 112 ? 10.594 -3.686 -15.023 1 94.94 112 ALA B N 1
ATOM 1998 C CA . ALA B 1 112 ? 11.203 -2.361 -15.109 1 94.94 112 ALA B CA 1
ATOM 1999 C C . ALA B 1 112 ? 11.961 -2.02 -13.836 1 94.94 112 ALA B C 1
ATOM 2001 O O . ALA B 1 112 ? 13.055 -1.444 -13.883 1 94.94 112 ALA B O 1
ATOM 2002 N N . THR B 1 113 ? 11.398 -2.338 -12.742 1 95.25 113 THR B N 1
ATOM 2003 C CA . THR B 1 113 ? 11.992 -2.027 -11.453 1 95.25 113 THR B CA 1
ATOM 2004 C C . THR B 1 113 ? 13.352 -2.715 -11.305 1 95.25 113 THR B C 1
ATOM 2006 O O . THR B 1 113 ? 14.344 -2.07 -10.969 1 95.25 113 THR B O 1
ATOM 2009 N N . VAL B 1 114 ? 13.406 -3.957 -11.57 1 95.62 114 VAL B N 1
ATOM 2010 C CA . VAL B 1 114 ? 14.641 -4.699 -11.344 1 95.62 114 VAL B CA 1
ATOM 2011 C C . VAL B 1 114 ? 15.711 -4.242 -12.328 1 95.62 114 VAL B C 1
ATOM 2013 O O . VAL B 1 114 ? 16.891 -4.133 -11.969 1 95.62 114 VAL B O 1
ATOM 2016 N N . ALA B 1 115 ? 15.297 -4.047 -13.539 1 96.56 115 ALA B N 1
ATOM 2017 C CA . ALA B 1 115 ? 16.266 -3.557 -14.523 1 96.56 115 ALA B CA 1
ATOM 2018 C C . ALA B 1 115 ? 16.859 -2.225 -14.086 1 96.56 115 ALA B C 1
ATOM 2020 O O . ALA B 1 115 ? 18.078 -2.023 -14.172 1 96.56 115 ALA B O 1
ATOM 2021 N N . ARG B 1 116 ? 16.016 -1.339 -13.617 1 96.44 116 ARG B N 1
ATOM 2022 C CA . ARG B 1 116 ? 16.484 -0.033 -13.164 1 96.44 116 ARG B CA 1
ATOM 2023 C C . ARG B 1 116 ? 17.406 -0.169 -11.953 1 96.44 116 ARG B C 1
ATOM 2025 O O . ARG B 1 116 ? 18.484 0.418 -11.914 1 96.44 116 ARG B O 1
ATOM 2032 N N . GLU B 1 117 ? 17 -0.917 -10.961 1 96.06 117 GLU B N 1
ATOM 2033 C CA . GLU B 1 117 ? 17.75 -1.079 -9.727 1 96.06 117 GLU B CA 1
ATOM 2034 C C . GLU B 1 117 ? 19.125 -1.702 -9.992 1 96.06 117 GLU B C 1
ATOM 2036 O O . GLU B 1 117 ? 20.125 -1.308 -9.391 1 96.06 117 GLU B O 1
ATOM 2041 N N . VAL B 1 118 ? 19.234 -2.723 -10.828 1 96.31 118 VAL B N 1
ATOM 2042 C CA . VAL B 1 118 ? 20.5 -3.361 -11.18 1 96.31 118 VAL B CA 1
ATOM 2043 C C . VAL B 1 118 ? 21.422 -2.348 -11.852 1 96.31 118 VAL B C 1
ATOM 2045 O O . VAL B 1 118 ? 22.594 -2.24 -11.5 1 96.31 118 VAL B O 1
ATOM 2048 N N . ALA B 1 119 ? 20.828 -1.603 -12.773 1 97 119 ALA B N 1
ATOM 2049 C CA . ALA B 1 119 ? 21.609 -0.592 -13.469 1 97 119 ALA B CA 1
ATOM 2050 C C . ALA B 1 119 ? 22.109 0.479 -12.508 1 97 119 ALA B C 1
ATOM 2052 O O . ALA B 1 119 ? 23.281 0.875 -12.555 1 97 119 ALA B O 1
ATOM 2053 N N . GLU B 1 120 ? 21.25 0.985 -11.656 1 95.38 120 GLU B N 1
ATOM 2054 C CA . GLU B 1 120 ? 21.578 2.053 -10.719 1 95.38 120 GLU B CA 1
ATOM 2055 C C . GLU B 1 120 ? 22.672 1.611 -9.75 1 95.38 120 GLU B C 1
ATOM 2057 O O . GLU B 1 120 ? 23.609 2.367 -9.469 1 95.38 120 GLU B O 1
ATOM 2062 N N . GLU B 1 121 ? 22.625 0.399 -9.25 1 94.06 121 GLU B N 1
ATOM 2063 C CA . GLU B 1 121 ? 23.516 -0.034 -8.18 1 94.06 121 GLU B CA 1
ATOM 2064 C C . GLU B 1 121 ? 24.797 -0.639 -8.742 1 94.06 121 GLU B C 1
ATOM 2066 O O . GLU B 1 121 ? 25.828 -0.693 -8.055 1 94.06 121 GLU B O 1
ATOM 2071 N N . THR B 1 122 ? 24.797 -1.188 -9.992 1 95.19 122 THR B N 1
ATOM 2072 C CA . THR B 1 122 ? 25.938 -1.969 -10.469 1 95.19 122 THR B CA 1
ATOM 2073 C C . THR B 1 122 ? 26.438 -1.441 -11.812 1 95.19 122 THR B C 1
ATOM 2075 O O . THR B 1 122 ? 27.531 -1.793 -12.258 1 95.19 122 THR B O 1
ATOM 2078 N N . GLY B 1 123 ? 25.578 -0.681 -12.516 1 96.12 123 GLY B N 1
ATOM 2079 C CA . GLY B 1 123 ? 25.906 -0.201 -13.844 1 96.12 123 GLY B CA 1
ATOM 2080 C C . GLY B 1 123 ? 25.641 -1.223 -14.938 1 96.12 123 GLY B C 1
ATOM 2081 O O . GLY B 1 123 ? 25.859 -0.946 -16.125 1 96.12 123 GLY B O 1
ATOM 2082 N N . VAL B 1 124 ? 25.188 -2.336 -14.578 1 95.44 124 VAL B N 1
ATOM 2083 C CA . VAL B 1 124 ? 24.953 -3.416 -15.531 1 95.44 124 VAL B CA 1
ATOM 2084 C C . VAL B 1 124 ? 23.531 -3.32 -16.062 1 95.44 124 VAL B C 1
ATOM 2086 O O . VAL B 1 124 ? 22.578 -3.186 -15.297 1 95.44 124 VAL B O 1
ATOM 2089 N N . ARG B 1 125 ? 23.375 -3.367 -17.406 1 94.75 125 ARG B N 1
ATOM 2090 C CA . ARG B 1 125 ? 22.047 -3.404 -18.031 1 94.75 125 ARG B CA 1
ATOM 2091 C C . ARG B 1 125 ? 21.562 -4.84 -18.188 1 94.75 125 ARG B C 1
ATOM 2093 O O . ARG B 1 125 ? 22.266 -5.676 -18.766 1 94.75 125 ARG B O 1
ATOM 2100 N N . ALA B 1 126 ? 20.406 -5.145 -17.625 1 92.75 126 ALA B N 1
ATOM 2101 C CA . ALA B 1 126 ? 19.844 -6.492 -17.656 1 92.75 126 ALA B CA 1
ATOM 2102 C C . ALA B 1 126 ? 18.344 -6.449 -17.984 1 92.75 126 ALA B C 1
ATOM 2104 O O . ALA B 1 126 ? 17.688 -5.438 -17.734 1 92.75 126 ALA B O 1
ATOM 2105 N N . GLU B 1 127 ? 17.875 -7.504 -18.594 1 91 127 GLU B N 1
ATOM 2106 C CA . GLU B 1 127 ? 16.453 -7.68 -18.859 1 91 127 GLU B CA 1
ATOM 2107 C C . GLU B 1 127 ? 15.891 -8.852 -18.078 1 91 127 GLU B C 1
ATOM 2109 O O . GLU B 1 127 ? 16.578 -9.852 -17.844 1 91 127 GLU B O 1
ATOM 2114 N N . LEU B 1 128 ? 14.719 -8.711 -17.703 1 91.44 128 LEU B N 1
ATOM 2115 C CA . LEU B 1 128 ? 14.094 -9.766 -16.891 1 91.44 128 LEU B CA 1
ATOM 2116 C C . LEU B 1 128 ? 13.828 -11 -17.75 1 91.44 128 LEU B C 1
ATOM 2118 O O . LEU B 1 128 ? 13.234 -10.906 -18.828 1 91.44 128 LEU B O 1
ATOM 2122 N N . ASP B 1 129 ? 14.234 -12.094 -17.219 1 90.81 129 ASP B N 1
ATOM 2123 C CA . ASP B 1 129 ? 14.008 -13.375 -17.891 1 90.81 129 ASP B CA 1
ATOM 2124 C C . ASP B 1 129 ? 12.875 -14.148 -17.219 1 90.81 129 ASP B C 1
ATOM 2126 O O . ASP B 1 129 ? 12.195 -14.945 -17.859 1 90.81 129 ASP B O 1
ATOM 2130 N N . GLY B 1 130 ? 12.719 -14.016 -15.938 1 89.06 130 GLY B N 1
ATOM 2131 C CA . GLY B 1 130 ? 11.703 -14.734 -15.188 1 89.06 130 GLY B CA 1
ATOM 2132 C C . GLY B 1 130 ? 11.719 -14.414 -13.703 1 89.06 130 GLY B C 1
ATOM 2133 O O . GLY B 1 130 ? 12.547 -13.625 -13.242 1 89.06 130 GLY B O 1
ATOM 2134 N N . VAL B 1 131 ? 10.727 -15.008 -13.023 1 88.94 131 VAL B N 1
ATOM 2135 C CA . VAL B 1 131 ? 10.602 -14.836 -11.578 1 88.94 131 VAL B CA 1
ATOM 2136 C C . VAL B 1 131 ? 11.031 -16.109 -10.867 1 88.94 131 VAL B C 1
ATOM 2138 O O . VAL B 1 131 ? 10.57 -17.203 -11.195 1 88.94 131 VAL B O 1
ATOM 2141 N N . VAL B 1 132 ? 11.922 -15.953 -9.922 1 89.75 132 VAL B N 1
ATOM 2142 C CA . VAL B 1 132 ? 12.492 -17.109 -9.234 1 89.75 132 VAL B CA 1
ATOM 2143 C C . VAL B 1 132 ? 11.742 -17.344 -7.922 1 89.75 132 VAL B C 1
ATOM 2145 O O . VAL B 1 132 ? 11.539 -18.484 -7.516 1 89.75 132 VAL B O 1
ATOM 2148 N N . SER B 1 133 ? 11.352 -16.25 -7.285 1 89.38 133 SER B N 1
ATOM 2149 C CA . SER B 1 133 ? 10.758 -16.375 -5.957 1 89.38 133 SER B CA 1
ATOM 2150 C C . SER B 1 133 ? 9.914 -15.164 -5.602 1 89.38 133 SER B C 1
ATOM 2152 O O . SER B 1 133 ? 10.109 -14.078 -6.152 1 89.38 133 SER B O 1
ATOM 2154 N N . LEU B 1 134 ? 8.945 -15.453 -4.766 1 89.5 134 LEU B N 1
ATOM 2155 C CA . LEU B 1 134 ? 8.094 -14.422 -4.168 1 89.5 134 LEU B CA 1
ATOM 2156 C C . LEU B 1 134 ? 8.008 -14.602 -2.658 1 89.5 134 LEU B C 1
ATOM 2158 O O . LEU B 1 134 ? 7.766 -15.711 -2.174 1 89.5 134 LEU B O 1
ATOM 2162 N N . ARG B 1 135 ? 8.305 -13.555 -2.002 1 91.31 135 ARG B N 1
ATOM 2163 C CA . ARG B 1 135 ? 8.164 -13.578 -0.551 1 91.31 135 ARG B CA 1
ATOM 2164 C C . ARG B 1 135 ? 7.18 -12.508 -0.082 1 91.31 135 ARG B C 1
ATOM 2166 O O . ARG B 1 135 ? 7.242 -11.359 -0.527 1 91.31 135 ARG B O 1
ATOM 2173 N N . HIS B 1 136 ? 6.312 -12.93 0.708 1 91.5 136 HIS B N 1
ATOM 2174 C CA . HIS B 1 136 ? 5.379 -12.016 1.357 1 91.5 136 HIS B CA 1
ATOM 2175 C C . HIS B 1 136 ? 5.68 -11.883 2.846 1 91.5 136 HIS B C 1
ATOM 2177 O O . HIS B 1 136 ? 5.68 -12.883 3.572 1 91.5 136 HIS B O 1
ATOM 2183 N N . SER B 1 137 ? 6.051 -10.711 3.287 1 93 137 SER B N 1
ATOM 2184 C CA . SER B 1 137 ? 6.383 -10.461 4.688 1 93 137 SER B CA 1
ATOM 2185 C C . SER B 1 137 ? 5.488 -9.383 5.285 1 93 137 SER B C 1
ATOM 2187 O O . SER B 1 137 ? 4.918 -8.57 4.555 1 93 137 SER B O 1
ATOM 2189 N N . HIS B 1 138 ? 5.449 -9.453 6.648 1 93.88 138 HIS B N 1
ATOM 2190 C CA . HIS B 1 138 ? 4.539 -8.547 7.344 1 93.88 138 HIS B CA 1
ATOM 2191 C C . HIS B 1 138 ? 5.238 -7.848 8.508 1 93.88 138 HIS B C 1
ATOM 2193 O O . HIS B 1 138 ? 6.379 -8.18 8.836 1 93.88 138 HIS B O 1
ATOM 2199 N N . GLY B 1 139 ? 4.445 -6.785 9.023 1 89.75 139 GLY B N 1
ATOM 2200 C CA . GLY B 1 139 ? 4.949 -6.082 10.188 1 89.75 139 GLY B CA 1
ATOM 2201 C C . GLY B 1 139 ? 6.148 -5.203 9.883 1 89.75 139 GLY B C 1
ATOM 2202 O O . GLY B 1 139 ? 7.066 -5.094 10.695 1 89.75 139 GLY B O 1
ATOM 2203 N N . ARG B 1 140 ? 6.223 -4.699 8.688 1 89.75 140 ARG B N 1
ATOM 2204 C CA . ARG B 1 140 ? 7.316 -3.811 8.312 1 89.75 140 ARG B CA 1
ATOM 2205 C C . ARG B 1 140 ? 7.07 -2.395 8.828 1 89.75 140 ARG B C 1
ATOM 2207 O O . ARG B 1 140 ? 6.297 -2.195 9.766 1 89.75 140 ARG B O 1
ATOM 2214 N N . ARG B 1 141 ? 7.898 -1.508 8.289 1 85.06 141 ARG B N 1
ATOM 2215 C CA . ARG B 1 141 ? 7.777 -0.114 8.703 1 85.06 141 ARG B CA 1
ATOM 2216 C C . ARG B 1 141 ? 6.336 0.373 8.57 1 85.06 141 ARG B C 1
ATOM 2218 O O . ARG B 1 141 ? 5.668 0.088 7.574 1 85.06 141 ARG B O 1
ATOM 2225 N N . PHE B 1 142 ? 5.762 1.022 9.648 1 90 142 PHE B N 1
ATOM 2226 C CA . PHE B 1 142 ? 4.414 1.572 9.719 1 90 142 PHE B CA 1
ATOM 2227 C C . PHE B 1 142 ? 3.373 0.459 9.703 1 90 142 PHE B C 1
ATOM 2229 O O . PHE B 1 142 ? 2.209 0.695 9.375 1 90 142 PHE B O 1
ATOM 2236 N N . GLY B 1 143 ? 3.826 -0.84 9.922 1 88.62 143 GLY B N 1
ATOM 2237 C CA . GLY B 1 143 ? 2.906 -1.965 9.977 1 88.62 143 GLY B CA 1
ATOM 2238 C C . GLY B 1 143 ? 2.537 -2.502 8.609 1 88.62 143 GLY B C 1
ATOM 2239 O O . GLY B 1 143 ? 1.605 -3.297 8.477 1 88.62 143 GLY B O 1
ATOM 2240 N N . GLN B 1 144 ? 3.273 -2.039 7.633 1 92.06 144 GLN B N 1
ATOM 2241 C CA . GLN B 1 144 ? 2.955 -2.432 6.266 1 92.06 144 GLN B CA 1
ATOM 2242 C C . GLN B 1 144 ? 3.48 -3.83 5.957 1 92.06 144 GLN B C 1
ATOM 2244 O O . GLN B 1 144 ? 4.234 -4.402 6.746 1 92.06 144 GLN B O 1
ATOM 2249 N N . SER B 1 145 ? 2.973 -4.328 4.844 1 94.31 145 SER B N 1
ATOM 2250 C CA . SER B 1 145 ? 3.492 -5.574 4.293 1 94.31 145 SER B CA 1
ATOM 2251 C C . SER B 1 145 ? 4.445 -5.312 3.133 1 94.31 145 SER B C 1
ATOM 2253 O O . SER B 1 145 ? 4.578 -4.176 2.676 1 94.31 145 SER B O 1
ATOM 2255 N N . ASP B 1 146 ? 5.113 -6.383 2.787 1 94.25 146 ASP B N 1
ATOM 2256 C CA . ASP B 1 146 ? 6.043 -6.293 1.664 1 94.25 146 ASP B CA 1
ATOM 2257 C C . ASP B 1 146 ? 5.996 -7.562 0.814 1 94.25 146 ASP B C 1
ATOM 2259 O O . ASP B 1 146 ? 5.918 -8.672 1.348 1 94.25 146 ASP B O 1
ATOM 2263 N N . VAL B 1 147 ? 5.914 -7.332 -0.484 1 93.69 147 VAL B N 1
ATOM 2264 C CA . VAL B 1 147 ? 6.129 -8.414 -1.437 1 93.69 147 VAL B CA 1
ATOM 2265 C C . VAL B 1 147 ? 7.48 -8.234 -2.125 1 93.69 147 VAL B C 1
ATOM 2267 O O . VAL B 1 147 ? 7.754 -7.184 -2.705 1 93.69 147 VAL B O 1
ATOM 2270 N N . TYR B 1 148 ? 8.312 -9.227 -1.969 1 94.25 148 TYR B N 1
ATOM 2271 C CA . TYR B 1 148 ? 9.641 -9.203 -2.568 1 94.25 148 TYR B CA 1
ATOM 2272 C C . TYR B 1 148 ? 9.75 -10.211 -3.701 1 94.25 148 TYR B C 1
ATOM 2274 O O . TYR B 1 148 ? 9.531 -11.414 -3.494 1 94.25 148 TYR B O 1
ATOM 2282 N N . VAL B 1 149 ? 10.07 -9.719 -4.867 1 93 149 VAL B N 1
ATOM 2283 C CA . VAL B 1 149 ? 10.133 -10.562 -6.059 1 93 149 VAL B CA 1
ATOM 2284 C C . VAL B 1 149 ? 11.578 -10.68 -6.535 1 93 149 VAL B C 1
ATOM 2286 O O . VAL B 1 149 ? 12.289 -9.68 -6.652 1 93 149 VAL B O 1
ATOM 2289 N N . ILE B 1 150 ? 11.961 -11.891 -6.742 1 93.75 150 ILE B N 1
ATOM 2290 C CA . ILE B 1 150 ? 13.297 -12.133 -7.27 1 93.75 150 ILE B CA 1
ATOM 2291 C C . ILE B 1 150 ? 13.203 -12.656 -8.703 1 93.75 150 ILE B C 1
ATOM 2293 O O . ILE B 1 150 ? 12.539 -13.672 -8.953 1 93.75 150 ILE B O 1
#

Radius of gyration: 22.76 Å; Cα contacts (8 Å, |Δi|>4): 548; chains: 2; bounding box: 62×61×38 Å

Secondary structure (DSSP, 8-state):
-HHHHHHHHHTT--EEEEEEEGGGGGGHHHHHHTT-EEEEE-SSEEEEEEE-SSS---PPPPP-EEEEEE---B-TT-PBP-EE-SS-SSGGGTT-EE-SEEEPPTT--HHHHHHHHHHHHH-----------EEEE-S-GGG-EEEEE-/-HHHHHHHHHTT--EEEEEEEGGGGGGHHHHHHTT-EEEEE-SSEEEEEEE-SSS---PPPPP-EEEEEE---B-TT-PBP-EE-SS-SSGGGTT-EE-SEEEPPTT--HHHHHHHHHHHHH-----------EEEE-S-GGG-EEEEE-

InterPro domains:
  IPR000086 NUDIX hydrolase domain [PF00293] (67-143)
  IPR000086 NUDIX hydrolase domain [PS51462] (64-150)
  IPR003293 Nudix hydrolase 6-like [PR01356] (24-42)
  IPR003293 Nudix hydrolase 6-like [PR01356] (46-62)
  IPR003293 Nudix hydrolase 6-like [PR01356] (62-80)
  IPR003293 Nudix hydrolase 6-like [PTHR13994] (2-150)
  IPR015797 NUDIX hydrolase-like domain superfamily [SSF55811] (15-131)
  IPR020084 NUDIX hydrolase, conserved site [PS00893] (102-123)
  IPR020476 NUDIX hydrolase [PR00502] (97-111)
  IPR020476 NUDIX hydrolase [PR00502] (111-126)
  IPR040618 Pre-nudix hydrolase domain [PF18290] (3-52)

Foldseek 3Di:
DLVVLVVCVVVVHFKDKDKAFPVRVVCPVVCVVSPWDFQDDDPTITMTMHGDDPDDDPDDHDAFEWEKEFDFDQDPVRDTDWDADCDDPDPVRHRPTDGQMDTDDPPDDRQRRHQVRCCVRPVDGDGDDDWDDWDWAFCPVVGGIYIYTD/DLVVLVVCVVVVHFKDKDKAFPVRVVCPVVCVVSPWDWQDDDPTITMTMHGDDPDDDPDDHDAFEWEKEFDFDQDPVRDTDWDADCDDPDPVSHRPTDGQMDTDDPPDDRQRRHQVRCCVRPVDGDGDDDWDDWDWAFCPVVGGIYIYTD

Organism: Emiliania huxleyi (strain CCMP1516) (NCBI:txid280463)

Solvent-accessible surface area (backbone atoms only — not comparable to full-atom values): 16936 Å² total; per-residue (Å²): 108,68,66,56,50,52,51,37,49,74,70,65,50,47,72,44,78,45,77,35,47,51,89,47,41,73,50,50,36,61,44,42,74,73,59,34,36,47,45,33,33,37,68,60,27,42,35,31,34,33,60,66,55,99,56,82,70,82,70,80,78,67,43,44,22,34,50,34,33,34,37,86,44,68,51,98,84,72,46,74,53,66,39,61,44,87,78,41,95,44,74,85,46,42,69,36,76,38,59,35,43,47,70,53,54,90,80,51,48,70,54,57,35,33,29,48,30,30,26,74,76,70,68,48,85,58,78,75,85,72,78,80,45,76,43,80,48,60,70,42,81,96,61,22,32,36,39,37,38,48,110,68,66,56,51,52,51,36,50,74,71,64,52,47,71,46,79,47,78,37,48,51,90,46,41,74,49,49,37,60,43,41,73,72,59,36,35,46,45,34,33,36,68,62,29,42,36,29,33,33,62,67,55,98,56,87,71,82,72,79,79,68,43,44,22,35,47,34,32,34,36,86,45,67,51,97,84,70,46,73,55,65,39,60,45,87,79,41,95,43,72,84,46,42,70,38,75,36,59,34,44,46,68,53,54,93,81,51,49,72,54,56,35,32,29,48,29,31,27,75,76,69,67,47,85,59,76,74,84,74,78,79,47,79,44,80,47,59,70,42,81,96,61,21,32,36,38,38,39,48

pLDDT: mean 91.24, std 8.33, range [57.16, 98.25]

Sequence (300 aa):
MHSALQAWEGAGKRGVWLRLPAEAHAYVDAAVAAGFEYHHATAGYLQLTRWLPPTPSPLPRYAFTSVGVGGVVVNGKREVLMVQERVSPSKRMQGSWKLPGGLAEPGEDFAATVAREVAEETGVRAELDGVVSLRHSHGRRFGQSDVYVIMHSALQAWEGAGKRGVWLRLPAEAHAYVDAAVAAGFEYHHATAGYLQLTRWLPPTPSPLPRYAFTSVGVGGVVVNGKREVLMVQERVSPSKRMQGSWKLPGGLAEPGEDFAATVAREVAEETGVRAELDGVVSLRHSHGRRFGQSDVYVI

Nearest PDB structures (foldseek):
  4zbp-assembly2_C-2  TM=9.479E-01  e=8.343E-12  Arabidopsis thaliana
  4zbp-assembly1_B  TM=8.535E-01  e=1.440E-11  Arabidopsis thaliana
  4zbp-assembly1_A  TM=8.906E-01  e=1.442E-10  Arabidopsis thaliana
  4zb3-assembly1_A-2  TM=5.629E-01  e=4.030E-12  Arabidopsis thaliana
  5bs6-assembly2_D  TM=6.383E-01  e=1.857E-02  Bacteroides thetaiotaomicron VPI-5482